Protein AF-G2T4F8-F1 (afdb_monomer)

Foldseek 3Di:
DDPDDPPDDQPPDDDPDDDDDDDDDDDDDDPPPPDPPDDDDQPWDWDQDPVGIWIDSPVPDIDDPVVVVVVPPDFAWDALVNLVVVLVVQLVVLVVQAPVQDFDADPVRDTDGRDPVVSVVVSVVSVVVSVVNVVPWTWTDQDPVSDIDIDRPQDPVNDQDKKKWWFADPVRDIDIQIPHNDPVSSVVSLVVCCVVVVDPPVSSVPTDMD

Mean predicted aligned error: 17.1 Å

pLDDT: mean 70.29, std 22.17, range [24.66, 97.0]

Organism: Roseburia hominis (strain DSM 16839 / JCM 17582 / NCIMB 14029 / A2-183) (NCBI:txid585394)

Secondary structure (DSSP, 8-state):
----------------------------S-------SS-TT---EEEEETTEEEEESSSS--EEHHHHHHHS--PPBPPHHHHHHHHHHHHHHHHTTTTTT-EEE-TTS-EEE--HHHHHHHHHHHHHHHHHHHTT-EEBPP-TT----EE-PPPTTT----EEEEEE-TTS-EEEEEEESSHHHHHHHHHHHHHTTSS-HHHHHT-EE-

Nearest PDB structures (foldseek):
  6nrb-assembly1_1  TM=5.035E-01  e=1.415E+00  Homo sapiens
  8gxs-assembly1_DA  TM=1.818E-01  e=8.299E+00  Homo sapiens

Structure (mmCIF, N/CA/C/O backbone):
data_AF-G2T4F8-F1
#
_entry.id   AF-G2T4F8-F1
#
loop_
_atom_site.group_PDB
_atom_site.id
_atom_site.type_symbol
_atom_site.label_atom_id
_atom_site.label_alt_id
_atom_site.label_comp_id
_atom_site.label_asym_id
_atom_site.label_entity_id
_atom_site.label_seq_id
_atom_site.pdbx_PDB_ins_code
_atom_site.Cartn_x
_atom_site.Cartn_y
_atom_site.Cartn_z
_atom_site.occupancy
_atom_site.B_iso_or_equiv
_atom_site.auth_seq_id
_atom_site.auth_comp_id
_atom_site.auth_asym_id
_atom_site.auth_atom_id
_atom_site.pdbx_PDB_model_num
ATOM 1 N N . MET A 1 1 ? 42.116 -3.486 -20.471 1.00 36.84 1 MET A N 1
ATOM 2 C CA . MET A 1 1 ? 41.233 -2.357 -20.098 1.00 36.84 1 MET A CA 1
ATOM 3 C C . MET A 1 1 ? 39.808 -2.861 -19.969 1.00 36.84 1 MET A C 1
ATOM 5 O O . MET A 1 1 ? 39.435 -3.727 -20.747 1.00 36.84 1 MET A O 1
ATOM 9 N N . ARG A 1 2 ? 39.050 -2.239 -19.054 1.00 27.94 2 ARG A N 1
ATOM 10 C CA . ARG A 1 2 ? 37.637 -2.459 -18.685 1.00 27.94 2 ARG A CA 1
ATOM 11 C C . ARG A 1 2 ? 37.402 -3.446 -17.542 1.00 27.94 2 ARG A C 1
ATOM 13 O O . ARG A 1 2 ? 36.842 -4.519 -17.712 1.00 27.94 2 ARG A O 1
ATOM 20 N N . THR A 1 3 ? 37.767 -2.995 -16.346 1.00 27.14 3 THR A N 1
ATOM 21 C CA . THR A 1 3 ? 37.039 -3.321 -15.118 1.00 27.14 3 THR A CA 1
ATOM 22 C C . THR A 1 3 ? 35.610 -2.801 -15.297 1.00 27.14 3 THR A C 1
ATOM 24 O O . THR A 1 3 ? 35.395 -1.588 -15.314 1.00 27.14 3 THR A O 1
ATOM 27 N N . LYS A 1 4 ? 34.647 -3.696 -15.536 1.00 27.59 4 LYS A N 1
ATOM 28 C CA . LYS A 1 4 ? 33.226 -3.338 -15.515 1.00 27.59 4 LYS A CA 1
ATOM 29 C C . LYS A 1 4 ? 32.843 -3.164 -14.046 1.00 27.59 4 LYS A C 1
ATOM 31 O O . LYS A 1 4 ? 32.965 -4.103 -13.265 1.00 27.59 4 LYS A O 1
ATOM 36 N N . LYS A 1 5 ? 32.494 -1.940 -13.654 1.00 26.14 5 LYS A N 1
ATOM 37 C CA . LYS A 1 5 ? 31.937 -1.657 -12.332 1.00 26.14 5 LYS A CA 1
ATOM 38 C C . LYS A 1 5 ? 30.513 -2.216 -12.320 1.00 26.14 5 LYS A C 1
ATOM 40 O O . LYS A 1 5 ? 29.700 -1.764 -13.116 1.00 26.14 5 LYS A O 1
ATOM 45 N N . LEU A 1 6 ? 30.247 -3.191 -11.456 1.00 28.86 6 LEU A N 1
ATOM 46 C CA . LEU A 1 6 ? 28.891 -3.542 -11.038 1.00 28.86 6 LEU A CA 1
ATOM 47 C C . LEU A 1 6 ? 28.387 -2.372 -10.187 1.00 28.86 6 LEU A C 1
ATOM 49 O O . LEU A 1 6 ? 28.790 -2.224 -9.035 1.00 28.86 6 LEU A O 1
ATOM 53 N N . LEU A 1 7 ? 27.603 -1.481 -10.790 1.00 30.53 7 LEU A N 1
ATOM 54 C CA . LEU A 1 7 ? 26.705 -0.612 -10.037 1.00 30.53 7 LEU A CA 1
ATOM 55 C C . LEU A 1 7 ? 25.528 -1.499 -9.638 1.00 30.53 7 LEU A C 1
ATOM 57 O O . LEU A 1 7 ? 24.941 -2.145 -10.503 1.00 30.53 7 LEU A O 1
ATOM 61 N N . GLY A 1 8 ? 25.282 -1.615 -8.333 1.00 29.59 8 GLY A N 1
ATOM 62 C CA . GLY A 1 8 ? 24.176 -2.392 -7.786 1.00 29.59 8 GLY A CA 1
ATOM 63 C C . GLY A 1 8 ? 22.864 -1.864 -8.344 1.00 29.59 8 GLY A C 1
ATOM 64 O O . GLY A 1 8 ? 22.414 -0.793 -7.954 1.00 29.59 8 GLY A O 1
ATOM 65 N N . ILE A 1 9 ? 22.303 -2.607 -9.292 1.00 33.81 9 ILE A N 1
ATOM 66 C CA . ILE A 1 9 ? 20.933 -2.439 -9.750 1.00 33.81 9 ILE A CA 1
ATOM 67 C C . ILE A 1 9 ? 20.090 -3.031 -8.626 1.00 33.81 9 ILE A C 1
ATOM 69 O O . ILE A 1 9 ? 20.159 -4.236 -8.373 1.00 33.81 9 ILE A O 1
ATOM 73 N N . GLY A 1 10 ? 19.390 -2.163 -7.894 1.00 29.38 10 GLY A N 1
ATOM 74 C CA . GLY A 1 10 ? 18.362 -2.577 -6.948 1.00 29.38 10 GLY A CA 1
ATOM 75 C C . GLY A 1 10 ? 17.407 -3.523 -7.665 1.00 29.38 10 GLY A C 1
ATOM 76 O O . GLY A 1 10 ? 16.887 -3.208 -8.734 1.00 29.38 10 GLY A O 1
ATOM 77 N N . LEU A 1 11 ? 17.285 -4.729 -7.122 1.00 33.72 11 LEU A N 1
ATOM 78 C CA . LEU A 1 11 ? 16.482 -5.821 -7.648 1.00 33.72 11 LEU A CA 1
ATOM 79 C C . LEU A 1 11 ? 14.994 -5.463 -7.544 1.00 33.72 11 LEU A C 1
ATOM 81 O O . LEU A 1 11 ? 14.318 -5.865 -6.607 1.00 33.72 11 LEU A O 1
ATOM 85 N N . GLY A 1 12 ? 14.466 -4.755 -8.540 1.00 32.03 12 GLY A N 1
ATOM 86 C CA . GLY A 1 12 ? 13.030 -4.652 -8.799 1.00 32.03 12 GLY A CA 1
ATOM 87 C C . GLY A 1 12 ? 12.502 -5.963 -9.379 1.00 32.03 12 GLY A C 1
ATOM 88 O O . GLY A 1 12 ? 12.098 -6.037 -10.534 1.00 32.03 12 GLY A O 1
ATOM 89 N N . SER A 1 13 ? 12.591 -7.041 -8.609 1.00 34.88 13 SER A N 1
ATOM 90 C CA . SER A 1 13 ? 12.024 -8.345 -8.943 1.00 34.88 13 SER A CA 1
ATOM 91 C C . SER A 1 13 ? 11.264 -8.864 -7.737 1.00 34.88 13 SER A C 1
ATOM 93 O O . SER A 1 13 ? 11.674 -9.821 -7.092 1.00 34.88 13 SER A O 1
ATOM 95 N N . LEU A 1 14 ? 10.128 -8.238 -7.449 1.00 33.31 14 LEU A N 1
ATOM 96 C CA . LEU A 1 14 ? 9.072 -8.873 -6.677 1.00 33.31 14 LEU A CA 1
ATOM 97 C C . LEU A 1 14 ? 7.775 -8.774 -7.472 1.00 33.31 14 LEU A C 1
ATOM 99 O O . LEU A 1 14 ? 6.954 -7.876 -7.321 1.00 33.31 14 LEU A O 1
ATOM 103 N N . LEU A 1 15 ? 7.637 -9.760 -8.361 1.00 29.70 15 LEU A N 1
ATOM 104 C CA . LEU A 1 15 ? 6.355 -10.345 -8.725 1.00 29.70 15 LEU A CA 1
ATOM 105 C C . LEU A 1 15 ? 5.573 -10.616 -7.433 1.00 29.70 15 LEU A C 1
ATOM 107 O O . LEU A 1 15 ? 5.828 -11.607 -6.749 1.00 29.70 15 LEU A O 1
ATOM 111 N N . LEU A 1 16 ? 4.593 -9.774 -7.117 1.00 32.72 16 LEU A N 1
ATOM 112 C CA . LEU A 1 16 ? 3.502 -10.170 -6.232 1.00 32.72 16 LEU A CA 1
ATOM 113 C C . LEU A 1 16 ? 2.577 -11.113 -7.016 1.00 32.72 16 LEU A C 1
ATOM 115 O O . LEU A 1 16 ? 1.519 -10.729 -7.499 1.00 32.72 16 LEU A O 1
ATOM 119 N N . LEU A 1 17 ? 3.005 -12.369 -7.167 1.00 26.36 17 LEU A N 1
ATOM 120 C CA . LEU A 1 17 ? 2.112 -13.488 -7.455 1.00 26.36 17 LEU A CA 1
ATOM 121 C C . LEU A 1 17 ? 1.883 -14.238 -6.145 1.00 26.36 17 LEU A C 1
ATOM 123 O O . LEU A 1 17 ? 2.688 -15.064 -5.720 1.00 26.36 17 LEU A O 1
ATOM 127 N N . SER A 1 18 ? 0.758 -13.953 -5.502 1.00 37.16 18 SER A N 1
ATOM 128 C CA . SER A 1 18 ? 0.172 -14.857 -4.524 1.00 37.16 18 SER A CA 1
ATOM 129 C C . SER A 1 18 ? -0.263 -16.140 -5.240 1.00 37.16 18 SER A C 1
ATOM 131 O O . SER A 1 18 ? -1.132 -16.076 -6.098 1.00 37.16 18 SER A O 1
ATOM 133 N N . LEU A 1 19 ? 0.314 -17.306 -4.915 1.00 25.50 19 LEU A N 1
ATOM 134 C CA . LEU A 1 19 ? -0.342 -18.618 -5.083 1.00 25.50 19 LEU A CA 1
ATOM 135 C C . LEU A 1 19 ? 0.472 -19.763 -4.442 1.00 25.50 19 LEU A C 1
ATOM 137 O O . LEU A 1 19 ? 1.534 -20.140 -4.919 1.00 25.50 19 LEU A O 1
ATOM 141 N N . VAL A 1 20 ? -0.085 -20.296 -3.349 1.00 28.48 20 VAL A N 1
ATOM 142 C CA . VAL A 1 20 ? -0.225 -21.719 -2.964 1.00 28.48 20 VAL A CA 1
ATOM 143 C C . VAL A 1 20 ? 0.912 -22.682 -3.364 1.00 28.48 20 VAL A C 1
ATOM 145 O O . VAL A 1 20 ? 1.129 -22.982 -4.533 1.00 28.48 20 VAL A O 1
ATOM 148 N N . GLY A 1 21 ? 1.592 -23.238 -2.355 1.00 33.59 21 GLY A N 1
ATOM 149 C CA . GLY A 1 21 ? 2.790 -24.060 -2.527 1.00 33.59 21 GLY A CA 1
ATOM 150 C C . GLY A 1 21 ? 2.598 -25.434 -3.171 1.00 33.59 21 GLY A C 1
ATOM 151 O O . GLY A 1 21 ? 1.520 -26.001 -3.116 1.00 33.59 21 GLY A O 1
ATOM 152 N N . PHE A 1 22 ? 3.698 -25.989 -3.689 1.00 24.66 22 PHE A N 1
ATOM 153 C CA . PHE A 1 22 ? 4.003 -27.422 -3.808 1.00 24.66 22 PHE A CA 1
ATOM 154 C C . PHE A 1 22 ? 5.534 -27.566 -3.896 1.00 24.66 22 PHE A C 1
ATOM 156 O O . PHE A 1 22 ? 6.176 -26.918 -4.719 1.00 24.66 22 PHE A O 1
ATOM 163 N N . GLY A 1 23 ? 6.135 -28.359 -3.004 1.00 32.25 23 GLY A N 1
ATOM 164 C CA . GLY A 1 23 ? 7.593 -28.491 -2.885 1.00 32.25 23 GLY A CA 1
ATOM 165 C C . GLY A 1 23 ? 8.237 -29.473 -3.868 1.00 32.25 23 GLY A C 1
ATOM 166 O O . GLY A 1 23 ? 7.546 -30.263 -4.497 1.00 32.25 23 GLY A O 1
ATOM 167 N N . THR A 1 24 ? 9.576 -29.474 -3.929 1.00 27.56 24 THR A N 1
ATOM 168 C CA . THR A 1 24 ? 10.421 -30.690 -3.930 1.00 27.56 24 THR A CA 1
ATOM 169 C C . THR A 1 24 ? 11.886 -30.378 -3.555 1.00 27.56 24 THR A C 1
ATOM 171 O O . THR A 1 24 ? 12.420 -29.316 -3.850 1.00 27.56 24 THR A O 1
ATOM 174 N N . ALA A 1 25 ? 12.472 -31.351 -2.847 1.00 27.42 25 ALA A N 1
ATOM 175 C CA . ALA A 1 25 ? 13.833 -31.554 -2.320 1.00 27.42 25 ALA A CA 1
ATOM 176 C C . ALA A 1 25 ? 14.987 -31.431 -3.354 1.00 27.42 25 ALA A C 1
ATOM 178 O O . ALA A 1 25 ? 14.737 -31.572 -4.542 1.00 27.42 25 ALA A O 1
ATOM 179 N N . ALA A 1 26 ? 16.288 -31.300 -3.045 1.00 29.36 26 ALA A N 1
ATOM 180 C CA . ALA A 1 26 ? 17.090 -31.204 -1.818 1.00 29.36 26 ALA A CA 1
ATOM 181 C C . ALA A 1 26 ? 18.520 -30.729 -2.179 1.00 29.36 26 ALA A C 1
ATOM 183 O O . ALA A 1 26 ? 19.069 -31.175 -3.183 1.00 29.36 26 ALA A O 1
ATOM 184 N N . ALA A 1 27 ? 19.149 -29.939 -1.301 1.00 29.66 27 ALA A N 1
ATOM 185 C CA . ALA A 1 27 ? 20.559 -30.065 -0.896 1.00 29.66 27 ALA A CA 1
ATOM 186 C C . ALA A 1 27 ? 20.792 -29.165 0.334 1.00 29.66 27 ALA A C 1
ATOM 188 O O . ALA A 1 27 ? 20.795 -27.942 0.240 1.00 29.66 27 ALA A O 1
ATOM 189 N N . ALA A 1 28 ? 20.914 -29.785 1.506 1.00 31.98 28 ALA A N 1
ATOM 190 C CA . ALA A 1 28 ? 21.074 -29.120 2.794 1.00 31.98 28 ALA A CA 1
ATOM 191 C C . ALA A 1 28 ? 22.527 -28.669 3.034 1.00 31.98 28 ALA A C 1
ATOM 193 O O . ALA A 1 28 ? 23.448 -29.435 2.770 1.00 31.98 28 ALA A O 1
ATOM 194 N N . GLN A 1 29 ? 22.724 -27.472 3.599 1.00 29.09 29 GLN A N 1
ATOM 195 C CA . GLN A 1 29 ? 23.237 -27.271 4.971 1.00 29.09 29 GLN A CA 1
ATOM 196 C C . GLN A 1 29 ? 23.690 -25.817 5.194 1.00 29.09 29 GLN A C 1
ATOM 198 O O . GLN A 1 29 ? 24.856 -25.480 5.036 1.00 29.09 29 GLN A O 1
ATOM 203 N N . HIS A 1 30 ? 22.731 -24.976 5.577 1.00 26.72 30 HIS A N 1
ATOM 204 C CA . HIS A 1 30 ? 22.752 -24.026 6.700 1.00 26.72 30 HIS A CA 1
ATOM 205 C C . HIS A 1 30 ? 21.537 -23.119 6.493 1.00 26.72 30 HIS A C 1
ATOM 207 O O . HIS A 1 30 ? 21.6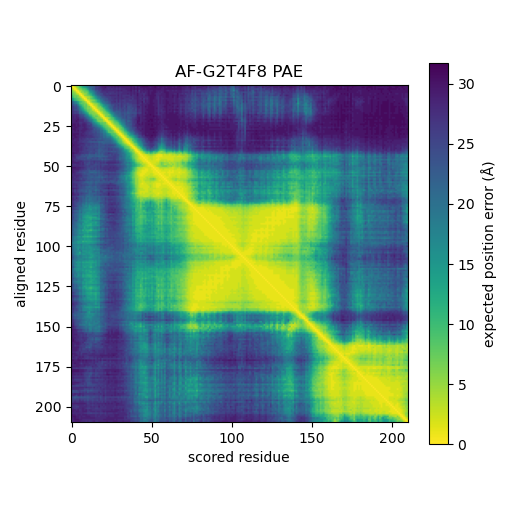31 -22.000 6.002 1.00 26.72 30 HIS A O 1
ATOM 213 N N . GLN A 1 31 ? 20.363 -23.661 6.820 1.00 27.94 31 GLN A N 1
ATOM 214 C CA . GLN A 1 31 ? 19.228 -22.823 7.166 1.00 27.94 31 GLN A CA 1
ATOM 215 C C . GLN A 1 31 ? 19.574 -22.208 8.522 1.00 27.94 31 GLN A C 1
ATOM 217 O O . GLN A 1 31 ? 19.361 -22.823 9.563 1.00 27.94 31 GLN A O 1
ATOM 222 N N . THR A 1 32 ? 20.131 -20.999 8.507 1.00 28.05 32 THR A N 1
ATOM 223 C CA . THR A 1 32 ? 19.571 -20.016 9.429 1.00 28.05 32 THR A CA 1
ATOM 224 C C . THR A 1 32 ? 18.134 -19.893 8.959 1.00 28.05 32 THR A C 1
ATOM 226 O O . THR A 1 32 ? 17.884 -19.412 7.855 1.00 28.05 32 THR A O 1
ATOM 229 N N . GLU A 1 33 ? 17.228 -20.516 9.702 1.00 29.38 33 GLU A N 1
ATOM 230 C CA . GLU A 1 33 ? 15.801 -20.270 9.595 1.00 29.38 33 GLU A CA 1
ATOM 231 C C . GLU A 1 33 ? 15.665 -18.752 9.672 1.00 29.38 33 GLU A C 1
ATOM 233 O O . GLU A 1 33 ? 15.920 -18.155 10.716 1.00 29.38 33 GLU A O 1
ATOM 238 N N . ALA A 1 34 ? 15.466 -18.111 8.519 1.00 34.25 34 ALA A N 1
ATOM 239 C CA . ALA A 1 34 ? 15.071 -16.724 8.506 1.00 34.25 34 ALA A CA 1
ATOM 240 C C . ALA A 1 34 ? 13.726 -16.744 9.216 1.00 34.25 34 ALA A C 1
ATOM 242 O O . ALA A 1 34 ? 12.741 -17.237 8.658 1.00 34.25 34 ALA A O 1
ATOM 243 N N . GLU A 1 35 ? 13.724 -16.318 10.481 1.00 28.86 35 GLU A N 1
ATOM 244 C CA . GLU A 1 35 ? 12.493 -15.922 11.138 1.00 28.86 35 GLU A CA 1
ATOM 245 C C . GLU A 1 35 ? 11.752 -15.040 10.126 1.00 28.86 35 GLU A C 1
ATOM 247 O O . GLU A 1 35 ? 12.394 -14.188 9.494 1.00 28.86 35 GLU A O 1
ATOM 252 N N . PRO A 1 36 ? 10.449 -15.267 9.881 1.00 31.42 36 PRO A N 1
ATOM 253 C CA . PRO A 1 36 ? 9.694 -14.314 9.087 1.00 31.42 36 PRO A CA 1
ATOM 254 C C . PRO A 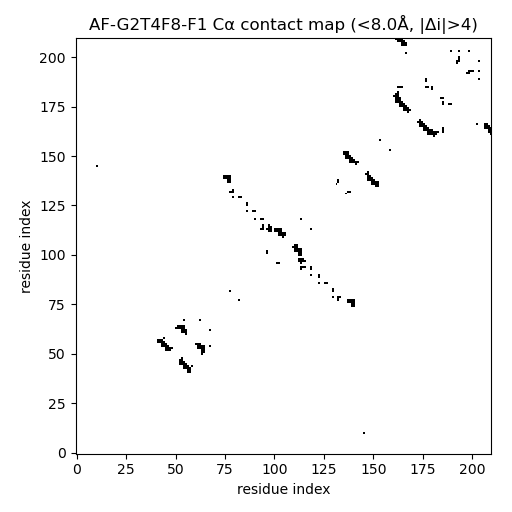1 36 ? 9.989 -12.926 9.681 1.00 31.42 36 PRO A C 1
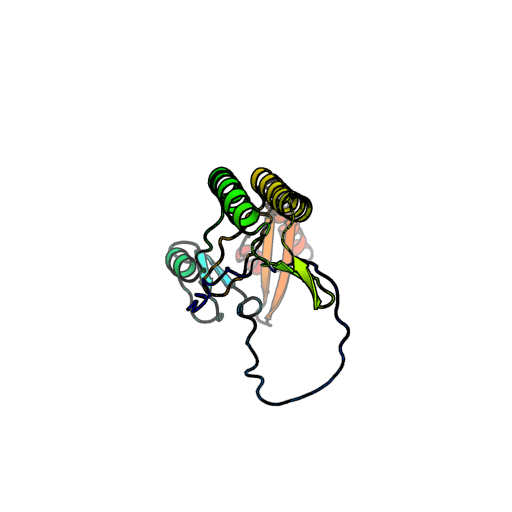ATOM 256 O O . PRO A 1 36 ? 9.905 -12.784 10.904 1.00 31.42 36 PRO A O 1
ATOM 259 N N . PRO A 1 37 ? 10.381 -11.918 8.873 1.00 37.94 37 PRO A N 1
ATOM 260 C CA . PRO A 1 37 ? 10.851 -10.617 9.378 1.00 37.94 37 PRO A CA 1
ATOM 261 C C . PRO A 1 37 ? 9.786 -9.879 10.203 1.00 37.94 37 PRO A C 1
ATOM 263 O O . PRO A 1 37 ? 10.042 -8.848 10.818 1.00 37.94 37 PRO A O 1
ATOM 266 N N . ILE A 1 38 ? 8.583 -10.441 10.254 1.00 35.19 38 ILE A N 1
ATOM 267 C CA . ILE A 1 38 ? 7.499 -10.049 11.118 1.00 35.19 38 ILE A CA 1
ATOM 268 C C . ILE A 1 38 ? 7.114 -11.296 11.917 1.00 35.19 38 ILE A C 1
ATOM 270 O O . ILE A 1 38 ? 6.632 -12.286 11.359 1.00 35.19 38 ILE A O 1
ATOM 274 N N . SER A 1 39 ? 7.324 -11.244 13.235 1.00 32.97 39 SER A N 1
ATOM 275 C CA . SER A 1 39 ? 6.613 -12.108 14.178 1.00 32.97 39 SER A CA 1
ATOM 276 C C . SER A 1 39 ? 5.139 -12.077 13.798 1.00 32.97 39 SER A C 1
ATOM 278 O O . SER A 1 39 ? 4.533 -11.007 13.852 1.00 32.97 39 SER A O 1
ATOM 280 N N . LEU A 1 40 ? 4.593 -13.236 13.415 1.00 35.69 40 LEU A N 1
ATOM 281 C CA . LEU A 1 40 ? 3.157 -13.476 13.291 1.00 35.69 40 LEU A CA 1
ATOM 282 C C . LEU A 1 40 ? 2.461 -12.736 14.442 1.00 35.69 40 LEU A C 1
ATOM 284 O O . LEU A 1 40 ? 2.829 -12.976 15.593 1.00 35.69 40 LEU A O 1
ATOM 288 N N . GLU A 1 41 ? 1.602 -11.774 14.099 1.00 43.22 41 GLU A N 1
ATOM 289 C CA . GLU A 1 41 ? 0.688 -11.026 14.971 1.00 43.22 41 GLU A CA 1
ATOM 290 C C . GLU A 1 41 ? 1.008 -11.168 16.468 1.00 43.22 41 GLU A C 1
ATOM 292 O O . GLU A 1 41 ? 0.462 -12.034 17.153 1.00 43.22 41 GLU A O 1
ATOM 297 N N . LYS A 1 42 ? 1.909 -10.332 17.008 1.00 52.72 42 LYS A N 1
ATOM 298 C CA . LYS A 1 42 ? 1.903 -10.148 18.464 1.00 52.72 42 LYS A CA 1
ATOM 299 C C . LYS A 1 42 ? 0.529 -9.596 18.806 1.00 52.72 42 LYS A C 1
ATOM 301 O O . LYS A 1 42 ? 0.221 -8.474 18.416 1.00 52.72 42 LYS A O 1
ATOM 306 N N . GLU A 1 43 ? -0.284 -10.407 19.470 1.00 57.28 43 GLU A N 1
ATOM 307 C CA . GLU A 1 43 ? -1.616 -10.027 19.917 1.00 57.28 43 GLU A CA 1
ATOM 308 C C . GLU A 1 43 ? -1.490 -8.766 20.778 1.00 57.28 43 GLU A C 1
ATOM 310 O O . GLU A 1 43 ? -0.918 -8.784 21.870 1.00 57.28 43 GLU A O 1
ATOM 315 N N . VAL A 1 44 ? -1.935 -7.637 20.225 1.00 75.25 44 VAL A N 1
ATOM 316 C CA . VAL A 1 44 ? -1.886 -6.351 20.915 1.00 75.25 44 VAL A CA 1
ATOM 317 C C . VAL A 1 44 ? -3.142 -6.255 21.759 1.00 75.25 44 VAL A C 1
ATOM 319 O O . VAL A 1 44 ? -4.241 -6.091 21.234 1.00 75.25 44 VAL A O 1
ATOM 322 N N . LEU A 1 45 ? -2.986 -6.334 23.075 1.00 73.25 45 LEU A N 1
ATOM 323 C CA . LEU A 1 45 ? -4.099 -6.122 23.993 1.00 73.25 45 LEU A CA 1
ATOM 324 C C . LEU A 1 45 ? -4.280 -4.627 24.237 1.00 73.25 45 LEU A C 1
ATOM 326 O O . LEU A 1 45 ? -3.300 -3.922 24.482 1.00 73.25 45 LEU A O 1
ATOM 330 N N . CYS A 1 46 ? -5.524 -4.151 24.224 1.00 75.25 46 CYS A N 1
ATOM 331 C CA . CYS A 1 46 ? -5.866 -2.771 24.553 1.00 75.25 46 CYS A CA 1
ATOM 332 C C . CYS A 1 46 ? -6.801 -2.701 25.769 1.00 75.25 46 CYS A C 1
ATOM 334 O O . CYS A 1 46 ? -7.622 -3.588 26.002 1.00 75.25 46 CYS A O 1
ATOM 336 N N . ARG A 1 47 ? -6.664 -1.641 26.572 1.00 72.38 47 ARG A N 1
ATOM 337 C CA . ARG A 1 47 ? -7.594 -1.327 27.667 1.00 72.38 47 ARG A CA 1
ATOM 338 C C . ARG A 1 47 ? -7.664 0.169 27.940 1.00 72.38 47 ARG A C 1
ATOM 340 O O . ARG A 1 47 ? -6.717 0.903 27.660 1.00 72.38 47 ARG A O 1
ATOM 347 N N . THR A 1 48 ? -8.733 0.604 28.594 1.00 75.31 48 THR A N 1
ATOM 348 C CA . THR A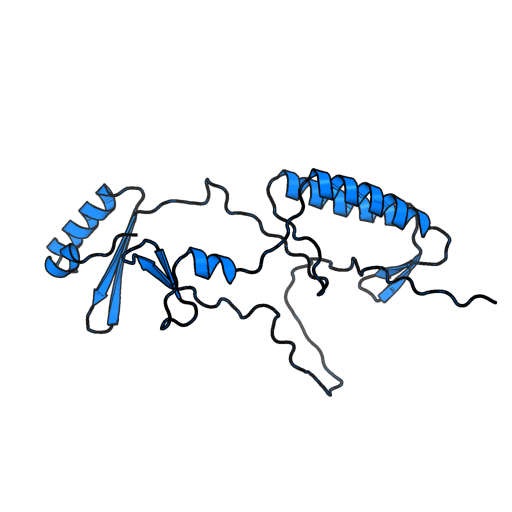 1 48 ? -8.843 1.961 29.144 1.00 75.31 48 THR A CA 1
ATOM 349 C C . THR A 1 48 ? -8.067 2.062 30.461 1.00 75.31 48 THR A C 1
ATOM 351 O O . THR A 1 48 ? -8.310 1.292 31.388 1.00 75.31 48 THR A O 1
ATOM 354 N N . GLY A 1 49 ? -7.120 2.999 30.552 1.00 73.81 49 GLY A N 1
ATOM 355 C CA . GLY A 1 49 ? -6.401 3.357 31.780 1.00 73.81 49 GLY A CA 1
ATOM 356 C C . GLY A 1 49 ? -6.698 4.790 32.239 1.00 73.81 49 GLY A C 1
ATOM 357 O O . GLY A 1 49 ? -7.411 5.533 31.568 1.00 73.81 49 GLY A O 1
ATOM 358 N N . GLU A 1 50 ? -6.111 5.211 33.367 1.00 75.94 50 GLU A N 1
ATOM 359 C CA . GLU A 1 50 ? -6.361 6.532 33.990 1.00 75.94 50 GLU A CA 1
ATOM 360 C C . GLU A 1 50 ? -6.108 7.733 33.060 1.00 75.94 50 GLU A C 1
ATOM 362 O O . GLU A 1 50 ? -6.729 8.779 33.224 1.00 75.94 50 GLU A O 1
ATOM 367 N N . ASN A 1 51 ? -5.220 7.579 32.072 1.00 77.44 51 ASN A N 1
ATOM 368 C CA . ASN A 1 51 ? -4.816 8.637 31.140 1.00 77.44 51 ASN A CA 1
ATOM 369 C C . ASN A 1 51 ? -5.160 8.307 29.672 1.00 77.44 51 ASN A C 1
ATOM 371 O O . ASN A 1 51 ? -4.502 8.812 28.764 1.00 77.44 51 ASN A O 1
ATOM 375 N N . GLY A 1 52 ? -6.154 7.443 29.434 1.00 74.81 52 GLY A N 1
ATOM 376 C CA . GLY A 1 52 ? -6.561 7.000 28.096 1.00 74.81 52 GLY A CA 1
ATOM 377 C C . GLY A 1 52 ? -6.140 5.563 27.776 1.00 74.81 52 GLY A C 1
ATOM 378 O O . GLY A 1 52 ? -5.899 4.762 28.681 1.00 74.81 52 GLY A O 1
ATOM 379 N N . LEU A 1 53 ? -6.086 5.222 26.486 1.00 79.12 53 LEU A N 1
ATOM 380 C CA . LEU A 1 53 ? -5.801 3.861 26.023 1.00 79.12 53 LEU A CA 1
ATOM 381 C C . LEU A 1 53 ? -4.387 3.399 26.416 1.00 79.12 53 LEU A C 1
ATOM 383 O O . LEU A 1 53 ? -3.397 4.122 26.255 1.00 79.12 53 LEU A O 1
ATOM 387 N N . GLN A 1 54 ? -4.307 2.166 26.911 1.00 83.56 54 GLN A N 1
ATOM 388 C CA . GLN A 1 54 ? -3.072 1.440 27.185 1.00 83.56 54 GLN A CA 1
ATOM 389 C C . GLN A 1 54 ? -2.997 0.188 26.316 1.00 83.56 54 GLN A C 1
ATOM 391 O O . GLN A 1 54 ? -4.013 -0.467 26.083 1.00 83.56 54 GLN A O 1
ATOM 396 N N . PHE A 1 55 ? -1.783 -0.160 25.902 1.00 81.25 55 PHE A N 1
ATOM 397 C CA . PHE A 1 55 ? -1.487 -1.283 25.021 1.00 81.25 55 PHE A CA 1
ATOM 398 C C . PHE A 1 55 ? -0.496 -2.240 25.688 1.00 81.25 55 PHE A C 1
ATOM 400 O O . PHE A 1 55 ? 0.346 -1.810 26.480 1.00 81.25 55 PHE A O 1
ATOM 407 N N . SER A 1 56 ? -0.584 -3.529 25.369 1.00 81.31 56 SER A N 1
ATOM 408 C CA . SER A 1 56 ? 0.365 -4.553 25.806 1.00 81.31 56 SER A CA 1
ATOM 409 C C . SER A 1 56 ? 0.691 -5.507 24.662 1.00 81.31 56 SER A C 1
ATOM 411 O O . SER A 1 56 ? -0.205 -5.944 23.947 1.00 81.31 56 SER A O 1
ATOM 413 N N . LEU A 1 57 ? 1.977 -5.828 24.507 1.00 81.06 57 LEU A N 1
ATOM 414 C CA . LEU A 1 57 ? 2.488 -6.780 23.510 1.00 81.06 57 LEU A CA 1
ATOM 415 C C . LEU A 1 57 ? 2.740 -8.182 24.090 1.00 81.06 57 LEU A C 1
ATOM 417 O O . LEU A 1 57 ? 3.113 -9.095 23.357 1.00 81.06 57 LEU A O 1
ATOM 421 N N . ASP A 1 58 ? 2.642 -8.322 25.413 1.00 81.00 58 ASP A N 1
ATOM 422 C CA . ASP A 1 58 ? 2.989 -9.529 26.173 1.00 81.00 58 ASP A CA 1
ATOM 423 C C . ASP A 1 58 ? 1.916 -9.915 27.212 1.00 81.00 58 ASP A C 1
ATOM 425 O O . ASP A 1 58 ? 2.097 -10.871 27.968 1.00 81.00 58 ASP A O 1
ATOM 429 N N . GLY A 1 59 ? 0.831 -9.138 27.295 1.00 77.00 59 GLY A N 1
ATOM 430 C CA . GLY A 1 59 ? -0.257 -9.255 28.266 1.00 77.00 59 GLY A CA 1
ATOM 431 C C . GLY A 1 59 ? 0.080 -8.865 29.709 1.00 77.00 59 GLY A C 1
ATOM 432 O O . GLY A 1 59 ? -0.814 -8.828 30.555 1.00 77.00 59 GLY A O 1
ATOM 433 N N . ASN A 1 60 ? 1.337 -8.538 30.010 1.00 79.75 60 ASN A N 1
ATOM 434 C CA . ASN A 1 60 ? 1.826 -8.282 31.367 1.00 79.75 60 ASN A CA 1
ATOM 435 C C . ASN A 1 60 ? 2.259 -6.824 31.564 1.00 79.75 60 ASN A C 1
ATOM 437 O O . ASN A 1 60 ? 1.971 -6.213 32.596 1.00 79.75 60 ASN A O 1
ATOM 441 N N . SER A 1 61 ? 2.934 -6.261 30.569 1.00 86.69 61 SER A N 1
ATOM 442 C CA . SER A 1 61 ? 3.478 -4.911 30.569 1.00 86.69 61 SER A CA 1
ATOM 443 C C . SER A 1 61 ? 2.546 -3.994 29.788 1.00 86.69 61 SER A C 1
ATOM 445 O O . SER A 1 61 ? 2.243 -4.258 28.626 1.00 86.69 61 SER A O 1
ATOM 447 N N . TRP A 1 62 ? 2.097 -2.908 30.416 1.00 87.19 62 TRP A N 1
ATOM 448 C CA . TRP A 1 62 ? 1.154 -1.964 29.817 1.00 87.19 62 TRP A CA 1
ATOM 449 C C . TRP A 1 62 ? 1.813 -0.609 29.597 1.00 87.19 62 TRP A C 1
ATOM 451 O O . TRP A 1 62 ? 2.389 -0.041 30.525 1.00 87.19 62 TRP A O 1
ATOM 461 N N . MET A 1 63 ? 1.691 -0.083 28.382 1.00 89.38 63 MET A N 1
ATOM 462 C CA . MET A 1 63 ? 2.246 1.209 27.985 1.00 89.38 63 MET A CA 1
ATOM 463 C C . MET A 1 63 ? 1.158 2.139 27.442 1.00 89.38 63 MET A C 1
ATOM 465 O O . MET A 1 63 ? 0.166 1.664 26.884 1.00 89.38 63 MET A O 1
ATOM 469 N N . PRO A 1 64 ? 1.291 3.464 27.615 1.00 88.81 64 PRO A N 1
ATOM 470 C CA . PRO A 1 64 ? 0.359 4.413 27.019 1.00 88.81 64 PRO A CA 1
ATOM 471 C C . PRO A 1 64 ? 0.479 4.408 25.489 1.00 88.81 64 PRO A C 1
ATOM 473 O O . PRO A 1 64 ? 1.534 4.082 24.943 1.00 88.81 64 PRO A O 1
ATOM 476 N N . GLN A 1 65 ? -0.580 4.850 24.802 1.00 80.38 65 GLN A N 1
ATOM 477 C CA . GLN A 1 65 ? -0.617 4.969 23.337 1.00 80.38 65 GLN A CA 1
ATOM 478 C C . GLN A 1 65 ? 0.639 5.624 22.740 1.00 80.38 65 GLN A C 1
ATOM 480 O O . GLN A 1 65 ? 1.211 5.113 21.786 1.00 80.38 65 GLN A O 1
ATOM 485 N N . SER A 1 66 ? 1.115 6.718 23.338 1.00 82.88 66 SER A N 1
ATOM 486 C CA . SER A 1 66 ? 2.276 7.465 22.841 1.00 82.88 66 SER A CA 1
ATOM 487 C C . SER A 1 66 ? 3.607 6.714 22.941 1.00 82.88 66 SER A C 1
ATOM 489 O O . SER A 1 66 ? 4.577 7.107 22.293 1.00 82.88 66 SER A O 1
ATOM 491 N N . GLU A 1 67 ? 3.700 5.676 23.774 1.00 86.44 67 GLU A N 1
ATOM 492 C CA . GLU A 1 67 ? 4.850 4.771 23.790 1.00 86.44 67 GLU A CA 1
ATOM 493 C C . GLU A 1 67 ? 4.659 3.618 22.815 1.00 86.44 67 GLU A C 1
ATOM 495 O O . GLU A 1 67 ? 5.578 3.337 22.055 1.00 86.44 67 GLU A O 1
ATOM 500 N N . TYR A 1 68 ? 3.453 3.052 22.738 1.00 78.69 68 TYR A N 1
ATOM 501 C CA . TYR A 1 68 ? 3.129 2.029 21.747 1.00 78.69 68 TYR A CA 1
ATOM 502 C C . TYR A 1 68 ? 3.363 2.509 20.304 1.00 78.69 68 TYR A C 1
ATOM 504 O O . TYR A 1 68 ? 4.001 1.817 19.519 1.00 78.69 68 TYR A O 1
ATOM 512 N N . GLU A 1 69 ? 2.955 3.735 19.965 1.00 76.12 69 GLU A N 1
ATOM 513 C CA . GLU A 1 69 ? 3.179 4.340 18.641 1.00 76.12 69 GLU A CA 1
ATOM 514 C C . GLU A 1 69 ? 4.665 4.464 18.256 1.00 76.12 69 GLU A C 1
ATOM 516 O O . GLU A 1 69 ? 4.983 4.578 17.073 1.00 76.12 69 GLU A O 1
ATOM 521 N N . LYS A 1 70 ? 5.591 4.447 19.227 1.00 78.94 70 LYS A N 1
ATOM 522 C CA . LYS A 1 70 ? 7.040 4.448 18.955 1.00 78.94 70 LYS A CA 1
ATOM 523 C C . LYS A 1 70 ? 7.567 3.059 18.602 1.00 78.94 70 LYS A C 1
ATOM 525 O O . LYS A 1 70 ? 8.596 2.976 17.940 1.00 78.94 70 LYS A O 1
ATOM 530 N N . GLU A 1 71 ? 6.879 2.013 19.053 1.00 72.25 71 GLU A N 1
ATOM 531 C CA . GLU A 1 71 ? 7.211 0.612 18.782 1.00 72.25 71 GLU A CA 1
ATOM 532 C C . GLU A 1 71 ? 6.681 0.152 17.415 1.00 72.25 71 GLU A C 1
ATOM 534 O O . GLU A 1 71 ? 7.162 -0.843 16.875 1.00 72.25 71 GLU A O 1
ATOM 539 N N . ILE A 1 72 ? 5.711 0.871 16.829 1.00 65.69 72 ILE A N 1
ATOM 540 C CA . ILE A 1 72 ? 5.210 0.583 15.481 1.00 65.69 72 ILE A CA 1
ATOM 541 C C . ILE A 1 72 ? 6.307 0.939 14.464 1.00 65.69 72 ILE A C 1
ATOM 543 O O . ILE A 1 72 ? 6.730 2.101 14.410 1.00 65.69 72 ILE A O 1
ATOM 547 N N . PRO A 1 73 ? 6.755 -0.018 13.626 1.00 66.81 73 PRO A N 1
ATOM 548 C CA . PRO A 1 73 ? 7.669 0.275 12.534 1.00 66.81 73 PRO A CA 1
ATOM 549 C C . PRO A 1 73 ? 7.119 1.416 11.683 1.00 66.81 73 PRO A C 1
ATOM 551 O O . PRO A 1 73 ? 5.997 1.356 11.178 1.00 66.81 73 PRO A O 1
ATOM 554 N N . LYS A 1 74 ? 7.911 2.478 11.530 1.00 68.75 74 LYS A N 1
ATOM 555 C CA . LYS A 1 74 ? 7.541 3.586 10.653 1.00 68.75 74 LYS A CA 1
ATOM 556 C C . LYS A 1 74 ? 7.726 3.134 9.218 1.00 68.75 74 LYS A C 1
ATOM 558 O O . LYS A 1 74 ? 8.853 3.008 8.748 1.00 68.75 74 LYS A O 1
ATOM 563 N N . ILE A 1 75 ? 6.610 2.866 8.559 1.00 73.12 75 ILE A N 1
ATOM 564 C CA . ILE A 1 75 ? 6.590 2.543 7.140 1.00 73.12 75 ILE A CA 1
ATOM 565 C C . ILE A 1 75 ? 6.492 3.859 6.374 1.00 73.12 75 ILE A C 1
ATOM 567 O O . ILE A 1 75 ? 5.542 4.623 6.559 1.00 73.12 75 ILE A O 1
ATOM 571 N N . ASP A 1 76 ? 7.485 4.122 5.530 1.00 82.31 76 ASP A N 1
ATOM 572 C CA . ASP A 1 76 ? 7.445 5.246 4.605 1.00 82.31 76 ASP A CA 1
ATOM 573 C C . ASP A 1 76 ? 6.626 4.852 3.378 1.00 82.31 76 ASP A C 1
ATOM 575 O O . ASP A 1 76 ? 6.957 3.906 2.662 1.00 82.31 76 ASP A O 1
ATOM 579 N N . TRP A 1 77 ? 5.548 5.590 3.131 1.00 83.94 77 TRP A N 1
ATOM 580 C CA . TRP A 1 77 ? 4.632 5.345 2.022 1.00 83.94 77 TRP A CA 1
ATOM 581 C C . TRP A 1 77 ? 4.944 6.261 0.840 1.00 83.94 77 TRP A C 1
ATOM 583 O O . TRP A 1 77 ? 5.331 7.420 1.016 1.00 83.94 77 TRP A O 1
ATOM 593 N N . TRP A 1 78 ? 4.758 5.757 -0.376 1.00 87.00 78 TRP A N 1
ATOM 594 C CA . TRP A 1 78 ? 4.774 6.584 -1.576 1.00 87.00 78 TRP A CA 1
ATOM 595 C C . TRP A 1 78 ? 3.567 7.519 -1.610 1.00 87.00 78 TRP A C 1
ATOM 597 O O . TRP A 1 78 ? 2.426 7.092 -1.437 1.00 87.00 78 TRP A O 1
ATOM 607 N N . THR A 1 79 ? 3.805 8.792 -1.916 1.00 90.31 79 THR A N 1
ATOM 608 C CA . THR A 1 79 ? 2.739 9.661 -2.428 1.00 90.31 79 THR A CA 1
ATOM 609 C C . THR A 1 79 ? 2.606 9.493 -3.942 1.00 90.31 79 THR A C 1
ATOM 611 O O . THR A 1 79 ? 3.577 9.163 -4.625 1.00 90.31 79 THR A O 1
ATOM 614 N N . ALA A 1 80 ? 1.418 9.765 -4.493 1.00 90.12 80 ALA A N 1
ATOM 615 C CA . ALA A 1 80 ? 1.184 9.645 -5.934 1.00 90.12 80 ALA A CA 1
ATOM 616 C C . ALA A 1 80 ? 2.152 10.506 -6.768 1.00 90.12 80 ALA A C 1
ATOM 618 O O . ALA A 1 80 ? 2.658 10.030 -7.779 1.00 90.12 80 ALA A O 1
ATOM 619 N N . SER A 1 81 ? 2.453 11.740 -6.338 1.00 93.88 81 SER A N 1
ATOM 620 C CA . SER A 1 81 ? 3.381 12.605 -7.081 1.00 93.88 81 SER A CA 1
ATOM 621 C C . SER A 1 81 ? 4.823 12.111 -7.004 1.00 93.88 81 SER A C 1
ATOM 623 O O . SER A 1 81 ? 5.516 12.105 -8.012 1.00 93.88 81 SER A O 1
ATOM 625 N N . GLU A 1 82 ? 5.279 11.668 -5.826 1.00 93.06 82 GLU A N 1
ATOM 626 C CA . GLU A 1 82 ? 6.630 11.110 -5.684 1.00 93.06 82 GLU A CA 1
ATOM 627 C C . GLU A 1 82 ? 6.805 9.850 -6.533 1.00 93.06 82 GLU A C 1
ATOM 629 O O . GLU A 1 82 ? 7.855 9.658 -7.141 1.00 93.06 82 GLU A O 1
ATOM 634 N N . TYR A 1 83 ? 5.783 8.993 -6.574 1.00 90.62 83 TYR A N 1
ATOM 635 C CA . TYR A 1 83 ? 5.828 7.770 -7.362 1.00 90.62 83 TYR A CA 1
ATOM 636 C C . TYR A 1 83 ? 5.804 8.067 -8.867 1.00 90.62 83 TYR A C 1
ATOM 638 O O . TYR A 1 83 ? 6.553 7.456 -9.621 1.00 90.62 83 TYR A O 1
ATOM 646 N N . GLU A 1 84 ? 5.023 9.053 -9.314 1.00 93.19 84 GLU A N 1
ATOM 647 C CA . GLU A 1 84 ? 5.020 9.524 -10.706 1.00 93.19 84 GLU A CA 1
ATOM 648 C C . GLU A 1 84 ? 6.392 10.081 -11.138 1.00 93.19 84 GLU A C 1
ATOM 650 O O . GLU A 1 84 ? 6.914 9.702 -12.192 1.00 93.19 84 GLU A O 1
ATOM 655 N N . ASP A 1 85 ? 7.028 10.902 -10.296 1.00 93.69 85 ASP A N 1
ATOM 656 C CA . ASP A 1 85 ? 8.389 11.407 -10.531 1.00 93.69 85 ASP A CA 1
ATOM 657 C C . ASP A 1 85 ? 9.422 10.263 -10.578 1.00 93.69 85 ASP A C 1
ATOM 659 O O . ASP A 1 85 ? 10.347 10.253 -11.406 1.00 93.69 85 ASP A O 1
ATOM 663 N N . TRP A 1 86 ? 9.256 9.262 -9.709 1.00 91.44 86 TRP A N 1
ATOM 664 C CA . TRP A 1 86 ? 10.091 8.066 -9.700 1.00 91.44 86 TRP A CA 1
ATOM 665 C C . TRP A 1 86 ? 9.917 7.240 -10.983 1.00 91.44 86 TRP A C 1
ATOM 667 O O . TRP A 1 86 ? 10.924 6.856 -11.578 1.00 91.44 86 TRP A O 1
ATOM 677 N N . ILE A 1 87 ? 8.690 7.050 -11.487 1.00 90.19 87 ILE A N 1
ATOM 678 C CA . ILE A 1 87 ? 8.421 6.358 -12.763 1.00 90.19 87 ILE A CA 1
ATOM 679 C C . ILE A 1 87 ? 9.159 7.034 -13.924 1.00 90.19 87 ILE A C 1
ATOM 681 O O . ILE A 1 87 ? 9.790 6.354 -14.738 1.00 90.19 87 ILE A O 1
ATOM 685 N N . ALA A 1 88 ? 9.126 8.368 -14.003 1.00 90.94 88 ALA A N 1
ATOM 686 C CA . ALA A 1 88 ? 9.827 9.111 -15.053 1.00 90.94 88 ALA A CA 1
ATOM 687 C C . ALA A 1 88 ? 11.353 8.903 -14.993 1.00 90.94 88 ALA A C 1
ATOM 689 O O . ALA A 1 88 ? 12.017 8.758 -16.029 1.00 90.94 88 ALA A O 1
ATOM 690 N N . THR A 1 89 ? 11.899 8.836 -13.777 1.00 90.56 89 THR A N 1
ATOM 691 C CA . THR A 1 89 ? 13.313 8.520 -13.540 1.00 90.56 89 THR A CA 1
ATOM 692 C C . THR A 1 89 ? 13.629 7.084 -13.966 1.00 90.56 89 THR A C 1
ATOM 694 O O . THR A 1 89 ? 14.534 6.879 -14.774 1.00 90.56 89 THR A O 1
ATOM 697 N N . GLN A 1 90 ? 12.833 6.105 -13.522 1.00 87.88 90 GLN A N 1
ATOM 698 C CA . GLN A 1 90 ? 13.010 4.692 -13.868 1.00 87.88 90 GLN A CA 1
ATOM 699 C C . GLN A 1 90 ? 12.934 4.441 -15.367 1.00 87.88 90 GLN A C 1
ATOM 701 O O . GLN A 1 90 ? 13.746 3.697 -15.908 1.00 87.88 90 GLN A O 1
ATOM 706 N N . LYS A 1 91 ? 12.015 5.105 -16.071 1.00 91.12 91 LYS A N 1
ATOM 707 C CA . LYS A 1 91 ? 11.938 5.014 -17.530 1.00 91.12 91 LYS A CA 1
ATOM 708 C C . LYS A 1 91 ? 13.252 5.420 -18.184 1.00 91.12 91 LYS A C 1
ATOM 710 O O . LYS A 1 91 ? 13.764 4.689 -19.024 1.00 91.12 91 LYS A O 1
ATOM 715 N N . THR A 1 92 ? 13.815 6.551 -17.767 1.00 91.81 92 THR A N 1
ATOM 716 C CA . THR A 1 92 ? 15.082 7.053 -18.315 1.00 91.81 92 THR A CA 1
ATOM 717 C C . THR A 1 92 ? 16.241 6.094 -18.020 1.00 91.81 92 THR A C 1
ATOM 719 O O . THR A 1 92 ? 17.073 5.842 -18.892 1.00 91.81 92 THR A O 1
ATOM 722 N N . GLU A 1 93 ? 16.297 5.540 -16.807 1.00 90.31 93 GLU A N 1
ATOM 723 C CA . GLU A 1 93 ? 17.328 4.577 -16.402 1.00 90.31 93 GLU A CA 1
ATOM 724 C C . GLU A 1 93 ? 17.226 3.259 -17.180 1.00 90.31 93 GLU A C 1
ATOM 726 O O . GLU A 1 93 ? 18.236 2.765 -17.679 1.00 90.31 93 GLU A O 1
ATOM 731 N N . LEU A 1 94 ? 16.016 2.723 -17.352 1.00 86.38 94 LEU A N 1
ATOM 732 C CA . LEU A 1 94 ? 15.761 1.496 -18.106 1.00 86.38 94 LEU A CA 1
ATOM 733 C C . LEU A 1 94 ? 16.033 1.670 -19.608 1.00 86.38 94 LEU A C 1
ATOM 735 O O . LEU A 1 94 ? 16.649 0.802 -20.227 1.00 86.38 94 LEU A O 1
ATOM 739 N N . GLU A 1 95 ? 15.637 2.801 -20.200 1.00 91.69 95 GLU A N 1
ATOM 740 C CA . GLU A 1 95 ? 15.946 3.117 -21.603 1.00 91.69 95 GLU A CA 1
ATOM 741 C C . GLU A 1 95 ? 17.462 3.209 -21.844 1.00 91.69 95 GLU A C 1
ATOM 743 O O . GLU A 1 95 ? 17.943 2.812 -22.907 1.00 91.69 95 GLU A O 1
ATOM 748 N N . ALA A 1 96 ? 18.241 3.653 -20.850 1.00 92.31 96 ALA A N 1
ATOM 749 C CA . ALA A 1 96 ? 19.699 3.717 -20.943 1.00 92.31 96 ALA A CA 1
ATOM 750 C C . ALA A 1 96 ? 20.388 2.335 -20.968 1.00 92.31 96 ALA A C 1
ATOM 752 O O . ALA A 1 96 ? 21.551 2.251 -21.374 1.00 92.31 96 ALA A O 1
ATOM 753 N N . LEU A 1 97 ? 19.695 1.261 -20.567 1.00 89.50 97 LEU A N 1
ATOM 754 C CA . LEU A 1 97 ? 20.197 -0.120 -20.634 1.00 89.50 97 LEU A CA 1
ATOM 755 C C . LEU A 1 97 ? 20.010 -0.754 -22.021 1.00 89.50 97 LEU A C 1
ATOM 757 O O . LEU A 1 97 ? 20.607 -1.788 -22.328 1.00 89.50 97 LEU A O 1
ATOM 761 N N . ILE A 1 98 ? 19.203 -0.147 -22.893 1.00 91.12 98 ILE A N 1
ATOM 762 C CA . ILE A 1 98 ? 18.943 -0.699 -24.222 1.00 91.12 98 ILE A CA 1
ATOM 763 C C . ILE A 1 98 ? 20.241 -0.692 -25.044 1.00 91.12 98 ILE A C 1
ATOM 765 O O . ILE A 1 98 ? 20.882 0.338 -25.254 1.00 91.12 98 ILE A O 1
ATOM 769 N N . GLY A 1 99 ? 20.629 -1.867 -25.545 1.00 91.38 99 GLY A N 1
ATOM 770 C CA . GLY A 1 99 ? 21.818 -2.036 -26.385 1.00 91.38 99 GLY A CA 1
ATOM 771 C C . GLY A 1 99 ? 23.155 -2.067 -25.632 1.00 91.38 99 GLY A C 1
ATOM 772 O O . GLY A 1 99 ? 24.205 -2.121 -26.277 1.00 91.38 99 GLY A O 1
ATOM 773 N N . THR A 1 100 ? 23.157 -2.071 -24.293 1.00 93.00 100 THR A N 1
ATOM 774 C CA . THR A 1 100 ? 24.380 -2.291 -23.493 1.00 93.00 100 THR A CA 1
ATOM 775 C C . THR A 1 100 ? 24.745 -3.776 -23.368 1.00 93.00 100 THR A C 1
ATOM 777 O O . THR A 1 100 ? 25.889 -4.106 -23.033 1.00 93.00 100 THR A O 1
ATOM 780 N N . GLY A 1 101 ? 23.789 -4.663 -23.674 1.00 85.88 101 GLY A N 1
ATOM 781 C CA . GLY A 1 101 ? 23.840 -6.099 -23.390 1.00 85.88 101 GLY A CA 1
ATOM 782 C C . GLY A 1 101 ? 23.413 -6.448 -21.960 1.00 85.88 101 GLY A C 1
ATOM 783 O O . GLY A 1 101 ? 23.557 -7.601 -21.556 1.00 85.88 101 GLY A O 1
ATOM 784 N N . ASP A 1 102 ? 22.928 -5.470 -21.187 1.00 84.62 102 ASP A N 1
ATOM 785 C CA . ASP A 1 102 ? 22.303 -5.707 -19.886 1.00 84.62 102 ASP A CA 1
ATOM 786 C C . ASP A 1 102 ? 20.853 -6.184 -20.069 1.00 84.62 102 ASP A C 1
ATOM 788 O O . ASP A 1 102 ? 20.192 -5.910 -21.076 1.00 84.62 102 ASP A O 1
ATOM 792 N N . GLY A 1 103 ? 20.349 -6.922 -19.085 1.00 85.31 103 GLY A N 1
ATOM 793 C CA . GLY A 1 103 ? 19.069 -7.605 -19.194 1.00 85.31 103 GLY A CA 1
ATOM 794 C C . GLY A 1 103 ? 18.572 -8.153 -17.866 1.00 85.31 103 GLY A C 1
ATOM 795 O O . GLY A 1 103 ? 19.140 -7.880 -16.809 1.00 85.31 103 GLY A O 1
ATOM 796 N N . TRP A 1 104 ? 17.516 -8.944 -17.937 1.00 81.69 104 TRP A N 1
ATOM 797 C CA . TRP A 1 104 ? 16.848 -9.570 -16.803 1.00 81.69 104 TRP A CA 1
ATOM 798 C C . TRP A 1 104 ? 16.629 -11.058 -17.087 1.00 81.69 104 TRP A C 1
ATOM 800 O O . TRP A 1 104 ? 16.772 -11.517 -18.221 1.00 81.69 104 TRP A O 1
ATOM 810 N N . TYR A 1 105 ? 16.321 -11.828 -16.047 1.00 79.62 105 TYR A N 1
ATOM 811 C CA . TYR A 1 105 ? 15.926 -13.226 -16.185 1.00 79.62 105 TYR A CA 1
ATOM 812 C C . TYR A 1 105 ? 14.436 -13.348 -15.912 1.00 79.62 105 TYR A C 1
ATOM 814 O O . TYR A 1 105 ? 13.948 -12.796 -14.927 1.00 79.62 105 TYR A O 1
ATOM 822 N N . ASP A 1 106 ? 13.719 -14.075 -16.762 1.00 80.50 106 ASP A N 1
ATOM 823 C CA . ASP A 1 106 ? 12.315 -14.368 -16.502 1.00 80.50 106 ASP A CA 1
ATOM 824 C C . ASP A 1 106 ? 12.131 -15.423 -15.401 1.00 80.50 106 ASP A C 1
ATOM 826 O O . ASP A 1 106 ? 13.086 -16.022 -14.899 1.00 80.50 106 ASP A O 1
ATOM 830 N N . GLY A 1 107 ? 10.874 -15.682 -15.028 1.00 71.88 107 GLY A N 1
ATOM 831 C CA . GLY A 1 107 ? 10.528 -16.689 -14.019 1.00 71.88 107 GLY A CA 1
ATOM 832 C C . GLY A 1 107 ? 10.912 -18.130 -14.391 1.00 71.88 107 GLY A C 1
ATOM 833 O O . GLY A 1 107 ? 10.769 -19.025 -13.563 1.00 71.88 107 GLY A O 1
ATOM 834 N N . GLN A 1 108 ? 11.395 -18.373 -15.613 1.00 84.38 108 GLN A N 1
ATOM 835 C CA . GLN A 1 108 ? 11.928 -19.659 -16.067 1.00 84.38 108 GLN A CA 1
ATOM 836 C C . GLN A 1 108 ? 13.466 -19.678 -16.091 1.00 84.38 108 GLN A C 1
ATOM 838 O O . GLN A 1 108 ? 14.063 -20.702 -16.426 1.00 84.38 108 GLN A O 1
ATOM 843 N N . GLY A 1 109 ? 14.116 -18.571 -15.717 1.00 80.75 109 GLY A N 1
ATOM 844 C CA . GLY A 1 109 ? 15.566 -18.415 -15.732 1.00 80.75 109 GLY A CA 1
ATOM 845 C C . GLY A 1 109 ? 16.142 -18.157 -17.125 1.00 80.75 109 GLY A C 1
ATOM 846 O O . GLY A 1 109 ? 17.339 -18.368 -17.329 1.00 80.75 109 GLY A O 1
ATOM 847 N N . VAL A 1 110 ? 15.329 -17.720 -18.093 1.00 85.50 110 VAL A N 1
ATOM 848 C CA . VAL A 1 110 ? 15.801 -17.333 -19.430 1.00 85.50 110 VAL A CA 1
ATOM 849 C C . VAL A 1 110 ? 16.219 -15.867 -19.417 1.00 85.50 110 VAL A C 1
ATOM 851 O O . VAL A 1 110 ? 15.489 -15.015 -18.921 1.00 85.50 110 VAL A O 1
ATOM 854 N N . PHE A 1 111 ? 17.405 -15.578 -19.957 1.00 87.38 111 PHE A N 1
ATOM 855 C CA . PHE A 1 111 ? 17.929 -14.217 -20.068 1.00 87.38 111 PHE A CA 1
ATOM 856 C C . PHE A 1 111 ? 17.275 -13.453 -21.225 1.00 87.38 111 PHE A C 1
ATOM 858 O O . PHE A 1 111 ? 17.234 -13.950 -22.352 1.00 87.38 111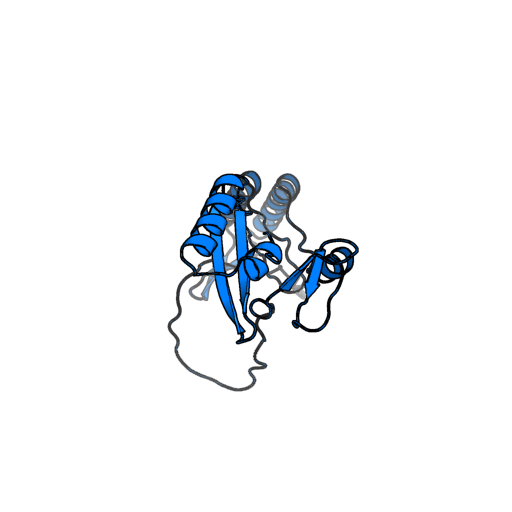 PHE A O 1
ATOM 865 N N . HIS A 1 112 ? 16.862 -12.218 -20.952 1.00 84.50 112 HIS A N 1
ATOM 866 C CA . HIS A 1 112 ? 16.295 -11.271 -21.908 1.00 84.50 112 HIS A CA 1
ATOM 867 C C . HIS A 1 112 ? 17.049 -9.946 -21.830 1.00 84.50 112 HIS A C 1
ATOM 869 O O . HIS A 1 112 ? 17.191 -9.379 -20.749 1.00 84.50 112 HIS A O 1
ATOM 875 N N . GLU A 1 113 ? 17.513 -9.427 -22.965 1.00 88.94 113 GLU A N 1
ATOM 876 C CA . GLU A 1 113 ? 18.087 -8.077 -23.025 1.00 88.94 113 GLU A CA 1
ATOM 877 C C . GLU A 1 113 ? 16.995 -7.007 -22.911 1.00 88.94 113 GLU A C 1
ATOM 879 O O . GLU A 1 113 ? 15.850 -7.214 -23.327 1.00 88.94 113 GLU A O 1
ATOM 884 N N . TRP A 1 114 ? 17.355 -5.835 -22.384 1.00 88.00 114 TRP A N 1
ATOM 885 C CA . TRP A 1 114 ? 16.445 -4.692 -22.370 1.00 88.00 114 TRP A CA 1
ATOM 886 C C . TRP A 1 114 ? 16.143 -4.205 -23.790 1.00 88.00 114 TRP A C 1
ATOM 888 O O . TRP A 1 114 ? 17.034 -3.883 -24.578 1.00 88.00 114 TRP A O 1
ATOM 898 N N . THR A 1 115 ? 14.853 -4.118 -24.098 1.00 94.38 115 THR A N 1
ATOM 899 C CA . THR A 1 115 ? 14.316 -3.590 -25.355 1.00 94.38 115 THR A CA 1
ATOM 900 C C . THR A 1 115 ? 13.306 -2.494 -25.053 1.00 94.38 115 THR A C 1
ATOM 902 O O . THR A 1 115 ? 12.777 -2.424 -23.946 1.00 94.38 115 THR A O 1
ATOM 905 N N . GLN A 1 116 ? 12.977 -1.657 -26.040 1.00 97.00 116 GLN A N 1
ATOM 906 C CA . GLN A 1 116 ? 11.950 -0.633 -25.833 1.00 97.00 116 GLN A CA 1
ATOM 907 C C . GLN A 1 116 ? 10.606 -1.250 -25.413 1.00 97.00 116 GLN A C 1
ATOM 909 O O . GLN A 1 116 ? 9.912 -0.685 -24.574 1.00 97.00 116 GLN A O 1
ATOM 914 N N . ASP A 1 117 ? 10.262 -2.424 -25.948 1.00 94.38 117 ASP A N 1
ATOM 915 C CA . ASP A 1 117 ? 9.024 -3.122 -25.602 1.00 94.38 117 ASP A CA 1
ATOM 916 C C . ASP A 1 117 ? 9.033 -3.602 -24.145 1.00 94.38 117 ASP A C 1
ATOM 918 O O . ASP A 1 117 ? 8.043 -3.411 -23.440 1.00 94.38 117 ASP A O 1
ATOM 922 N N . SER A 1 118 ? 10.150 -4.159 -23.659 1.00 88.19 118 SER A N 1
ATOM 923 C CA . SER A 1 118 ? 10.252 -4.595 -22.260 1.00 88.19 118 SER A CA 1
ATOM 924 C C . SER A 1 118 ? 10.282 -3.416 -21.287 1.00 88.19 118 SER A C 1
ATOM 926 O O . SER A 1 118 ? 9.701 -3.509 -20.210 1.00 88.19 118 SER A O 1
ATOM 928 N N . VAL A 1 119 ? 10.892 -2.289 -21.670 1.00 88.56 119 VAL A N 1
ATOM 929 C CA . VAL A 1 119 ? 10.830 -1.056 -20.874 1.00 88.56 119 VAL A CA 1
ATOM 930 C C . VAL A 1 119 ? 9.402 -0.520 -20.815 1.00 88.56 119 VAL A C 1
ATOM 932 O O . VAL A 1 119 ? 8.895 -0.263 -19.729 1.00 88.56 119 VAL A O 1
ATOM 935 N N . ASN A 1 120 ? 8.718 -0.399 -21.955 1.00 92.75 120 ASN A N 1
ATOM 936 C CA . ASN A 1 120 ? 7.335 0.079 -21.989 1.00 92.75 120 ASN A CA 1
ATOM 937 C C . ASN A 1 120 ? 6.403 -0.819 -21.164 1.00 92.75 120 ASN A C 1
ATOM 939 O O . ASN A 1 120 ? 5.551 -0.307 -20.443 1.00 92.75 120 ASN A O 1
ATOM 943 N N . ALA A 1 121 ? 6.581 -2.142 -21.239 1.00 88.69 121 ALA A N 1
ATOM 944 C CA . ALA A 1 121 ? 5.829 -3.086 -20.420 1.00 88.69 121 ALA A CA 1
ATOM 945 C C . ALA A 1 121 ? 6.093 -2.874 -18.921 1.00 88.69 121 ALA A C 1
ATOM 947 O O . ALA A 1 121 ? 5.147 -2.817 -18.142 1.00 88.69 121 ALA A O 1
ATOM 948 N N . GLN A 1 122 ? 7.355 -2.688 -18.521 1.00 85.19 122 GLN A N 1
ATOM 949 C CA . GLN A 1 122 ? 7.710 -2.442 -17.122 1.00 85.19 122 GLN A CA 1
ATOM 950 C C . GLN A 1 122 ? 7.124 -1.126 -16.591 1.00 85.19 122 GLN A C 1
ATOM 952 O O . GLN A 1 122 ? 6.597 -1.092 -15.480 1.00 85.19 122 GLN A O 1
ATOM 957 N N . ILE A 1 123 ? 7.176 -0.054 -17.388 1.00 90.00 123 ILE A N 1
ATOM 958 C CA . ILE A 1 123 ? 6.583 1.238 -17.025 1.00 90.00 123 ILE A CA 1
ATOM 959 C C . ILE A 1 123 ? 5.062 1.136 -16.904 1.00 90.00 123 ILE A C 1
ATOM 961 O O . ILE A 1 123 ? 4.506 1.676 -15.953 1.00 90.00 123 ILE A O 1
ATOM 965 N N . ALA A 1 124 ? 4.397 0.387 -17.787 1.00 87.75 124 ALA A N 1
ATOM 966 C CA . ALA A 1 124 ? 2.956 0.164 -17.692 1.00 87.75 124 ALA A CA 1
ATOM 967 C C . ALA A 1 124 ? 2.552 -0.563 -16.394 1.00 87.75 124 ALA A C 1
ATOM 969 O O . ALA A 1 124 ? 1.487 -0.286 -15.849 1.00 87.75 124 ALA A O 1
ATOM 970 N N . GLU A 1 125 ? 3.386 -1.466 -15.865 1.00 86.06 125 GLU A N 1
ATOM 971 C CA . GLU A 1 125 ? 3.133 -2.070 -14.548 1.00 86.06 125 GLU A CA 1
ATOM 972 C C . GLU A 1 125 ? 3.268 -1.048 -13.410 1.00 86.06 125 GLU A C 1
ATOM 974 O O . GLU A 1 125 ? 2.436 -1.036 -12.503 1.00 86.06 125 GLU A O 1
ATOM 979 N N . TYR A 1 126 ? 4.248 -0.139 -13.469 1.00 87.31 126 TYR A N 1
ATOM 980 C CA . TYR A 1 126 ? 4.340 0.943 -12.484 1.00 87.31 126 TYR A CA 1
ATOM 981 C C . TYR A 1 126 ? 3.164 1.924 -12.590 1.00 87.31 126 TYR A C 1
ATOM 983 O O . TYR A 1 126 ? 2.641 2.371 -11.576 1.00 87.31 126 TYR A O 1
ATOM 991 N N . GLU A 1 127 ? 2.681 2.227 -13.794 1.00 90.31 127 GLU A N 1
ATOM 992 C CA . GLU A 1 127 ? 1.500 3.080 -13.981 1.00 90.31 127 GLU A CA 1
ATOM 993 C C . GLU A 1 127 ? 0.231 2.469 -13.358 1.00 90.31 127 GLU A C 1
ATOM 995 O O . GLU A 1 127 ? -0.563 3.202 -12.769 1.00 90.31 127 GLU A O 1
ATOM 1000 N N . LYS A 1 128 ? 0.062 1.138 -13.385 1.00 88.44 128 LYS A N 1
ATOM 1001 C CA . LYS A 1 128 ? -1.042 0.476 -12.661 1.00 88.44 128 LYS A CA 1
ATOM 1002 C C . LYS A 1 128 ? -0.933 0.673 -11.152 1.00 88.44 128 LYS A C 1
ATOM 1004 O O . LYS A 1 128 ? -1.924 1.003 -10.511 1.00 88.44 128 LYS A O 1
ATOM 1009 N N . ILE A 1 129 ? 0.269 0.522 -10.593 1.00 85.19 129 ILE A N 1
ATOM 1010 C CA . ILE A 1 129 ? 0.512 0.775 -9.165 1.00 85.19 129 ILE A CA 1
ATOM 1011 C C . ILE A 1 129 ? 0.210 2.240 -8.826 1.00 85.19 129 ILE A C 1
ATOM 1013 O O . ILE A 1 129 ? -0.406 2.522 -7.802 1.00 85.19 129 ILE A O 1
ATOM 1017 N N . LEU A 1 130 ? 0.576 3.185 -9.697 1.00 89.12 130 LEU A N 1
ATOM 1018 C CA . LEU A 1 130 ? 0.235 4.596 -9.516 1.00 89.12 130 LEU A CA 1
ATOM 1019 C C . LEU A 1 130 ? -1.285 4.817 -9.453 1.00 89.12 130 LEU A C 1
ATOM 1021 O O . LEU A 1 130 ? -1.747 5.623 -8.644 1.00 89.12 130 LEU A O 1
ATOM 1025 N N . ASP A 1 131 ? -2.065 4.119 -10.280 1.00 88.00 131 ASP A N 1
ATOM 1026 C CA . ASP A 1 131 ? -3.529 4.187 -10.237 1.00 88.00 131 ASP A CA 1
ATOM 1027 C C . ASP A 1 131 ? -4.093 3.606 -8.932 1.00 88.00 131 ASP A C 1
ATOM 1029 O O . ASP A 1 131 ? -4.999 4.197 -8.338 1.00 88.00 131 ASP A O 1
ATOM 1033 N N . GLU A 1 132 ? -3.514 2.515 -8.426 1.00 83.38 132 GLU A N 1
ATOM 1034 C CA . GLU A 1 132 ? -3.864 1.964 -7.114 1.00 83.38 132 GLU A CA 1
ATOM 1035 C C . GLU A 1 132 ? -3.544 2.952 -5.982 1.00 83.38 132 GLU A C 1
ATOM 1037 O O . GLU A 1 132 ? -4.403 3.214 -5.135 1.00 83.38 132 GLU A O 1
ATOM 1042 N N . ILE A 1 133 ? -2.370 3.593 -6.015 1.00 84.56 133 ILE A N 1
ATOM 1043 C CA . ILE A 1 133 ? -1.989 4.647 -5.061 1.00 84.56 133 ILE A CA 1
ATOM 1044 C C . ILE A 1 133 ? -2.972 5.821 -5.117 1.00 84.56 133 ILE A C 1
ATOM 1046 O O . ILE A 1 133 ? -3.433 6.304 -4.082 1.00 84.56 133 ILE A O 1
ATOM 1050 N N . LYS A 1 134 ? -3.360 6.267 -6.318 1.00 85.56 134 LYS A N 1
ATOM 1051 C CA . LYS A 1 134 ? -4.375 7.321 -6.501 1.00 85.56 134 LYS A CA 1
ATOM 1052 C C . LYS A 1 134 ? -5.751 6.907 -5.976 1.00 85.56 134 LYS A C 1
ATOM 1054 O O . LYS A 1 134 ? -6.521 7.775 -5.568 1.00 85.56 134 LYS A O 1
ATOM 1059 N N . SER A 1 135 ? -6.059 5.610 -5.980 1.00 84.25 135 SER A N 1
ATOM 1060 C CA . SER A 1 135 ? -7.297 5.055 -5.422 1.00 84.25 135 SER A CA 1
ATOM 1061 C C . SER A 1 135 ? -7.263 4.859 -3.900 1.00 84.25 135 SER A C 1
ATOM 1063 O O . SER A 1 135 ? -8.297 4.559 -3.309 1.00 84.25 135 SER A O 1
ATOM 1065 N N . GLY A 1 136 ? -6.110 5.093 -3.263 1.00 77.75 136 GLY A N 1
ATOM 1066 C CA . GLY A 1 136 ? -5.936 5.058 -1.811 1.00 77.75 136 GLY A CA 1
ATOM 1067 C C . GLY A 1 136 ? -5.127 3.872 -1.286 1.00 77.75 136 GLY A C 1
ATOM 1068 O O . GLY A 1 136 ? -4.882 3.817 -0.083 1.00 77.75 136 GLY A O 1
ATOM 1069 N N . THR A 1 137 ? -4.682 2.949 -2.144 1.00 79.75 137 THR A N 1
ATOM 1070 C CA . THR A 1 137 ? -3.780 1.865 -1.731 1.00 79.75 137 THR A CA 1
ATOM 1071 C C . THR A 1 137 ? -2.426 2.442 -1.315 1.00 79.75 137 THR A C 1
ATOM 1073 O O . THR A 1 137 ? -1.814 3.225 -2.037 1.00 79.75 137 THR A O 1
ATOM 1076 N N . LEU A 1 138 ? -1.924 2.051 -0.150 1.00 80.69 138 LEU A N 1
ATOM 1077 C CA . LEU A 1 138 ? -0.615 2.466 0.338 1.00 80.69 138 LEU A CA 1
ATOM 1078 C C . LEU A 1 138 ? 0.450 1.482 -0.142 1.00 80.69 138 LEU A C 1
ATOM 1080 O O . LEU A 1 138 ? 0.364 0.291 0.142 1.00 80.69 138 LEU A O 1
ATOM 1084 N N . TYR A 1 139 ? 1.468 1.989 -0.833 1.00 80.75 139 TYR A N 1
ATOM 1085 C CA . TYR A 1 139 ? 2.650 1.227 -1.240 1.00 80.75 139 TYR A CA 1
ATOM 1086 C C . TYR A 1 139 ? 3.874 1.738 -0.491 1.00 80.75 139 TYR A C 1
ATOM 1088 O O . TYR A 1 139 ? 4.142 2.944 -0.503 1.00 80.75 139 TYR A O 1
ATOM 1096 N N . SER A 1 140 ? 4.597 0.854 0.194 1.00 83.00 140 SER A N 1
ATOM 1097 C CA . SER A 1 140 ? 5.786 1.249 0.945 1.00 83.00 140 SER A CA 1
ATOM 1098 C C . SER A 1 140 ? 6.953 1.524 0.004 1.00 83.00 140 SER A C 1
ATOM 1100 O O . SER A 1 140 ? 7.089 0.912 -1.058 1.00 83.00 140 SER A O 1
ATOM 1102 N N . LYS A 1 141 ? 7.825 2.441 0.414 1.00 83.06 141 LYS A N 1
ATOM 1103 C CA . LYS A 1 141 ? 9.157 2.585 -0.169 1.00 83.06 141 LYS A CA 1
ATOM 1104 C C . LYS A 1 141 ? 9.991 1.358 0.212 1.00 83.06 141 LYS A C 1
ATOM 1106 O O . LYS A 1 141 ? 9.757 0.761 1.268 1.00 83.06 141 LYS A O 1
ATOM 1111 N N . ASP A 1 142 ? 10.938 0.983 -0.645 1.00 71.00 142 ASP A N 1
ATOM 1112 C CA . ASP A 1 142 ? 11.892 -0.077 -0.320 1.00 71.00 142 ASP A CA 1
ATOM 1113 C C . ASP A 1 142 ? 12.664 0.308 0.949 1.00 71.00 142 ASP A C 1
ATOM 1115 O O . ASP A 1 142 ? 13.114 1.447 1.100 1.00 71.00 142 ASP A O 1
ATOM 1119 N N . ASN A 1 143 ? 12.824 -0.649 1.857 1.00 60.41 143 ASN A N 1
ATOM 1120 C CA . ASN A 1 143 ? 13.748 -0.545 2.980 1.00 60.41 143 ASN A CA 1
ATOM 1121 C C . ASN A 1 14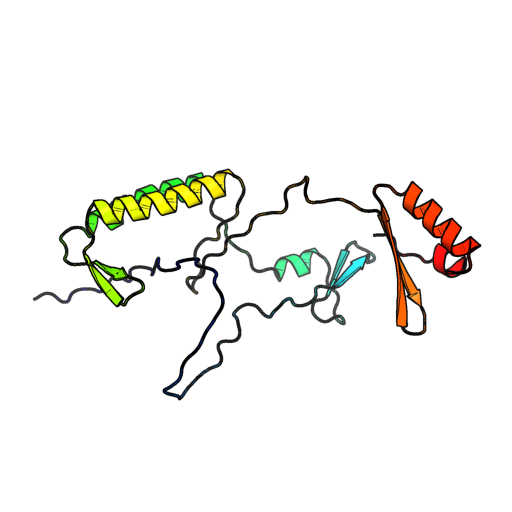3 ? 15.042 -1.324 2.667 1.00 60.41 143 ASN A C 1
ATOM 1123 O O . ASN A 1 143 ? 15.169 -1.942 1.608 1.00 60.41 143 ASN A O 1
ATOM 1127 N N . ASP A 1 144 ? 16.004 -1.327 3.592 1.00 49.12 144 ASP A N 1
ATOM 1128 C CA . ASP A 1 144 ? 17.295 -2.020 3.425 1.00 49.12 144 ASP A CA 1
ATOM 1129 C C . ASP A 1 144 ? 17.169 -3.542 3.164 1.00 49.12 144 ASP A C 1
ATOM 1131 O O . ASP A 1 144 ? 18.142 -4.183 2.764 1.00 49.12 144 ASP A O 1
ATOM 1135 N N . GLU A 1 145 ? 15.982 -4.127 3.356 1.00 50.12 145 GLU A N 1
ATOM 1136 C CA . GLU A 1 145 ? 15.680 -5.545 3.126 1.00 50.12 145 GLU A CA 1
ATOM 1137 C C . GLU A 1 145 ? 15.033 -5.815 1.753 1.00 50.12 145 GLU A C 1
ATOM 1139 O O . GLU A 1 145 ? 14.830 -6.973 1.389 1.00 50.12 145 GLU A O 1
ATOM 1144 N N . GLY A 1 146 ? 14.747 -4.771 0.962 1.00 46.44 146 GLY A N 1
ATOM 1145 C CA . GLY A 1 146 ? 14.225 -4.892 -0.405 1.00 46.44 146 GLY A CA 1
ATOM 1146 C C . GLY A 1 146 ? 12.782 -5.397 -0.492 1.00 46.44 146 GLY A C 1
ATOM 1147 O O . GLY A 1 146 ? 12.392 -5.980 -1.503 1.00 46.44 146 GLY A O 1
ATOM 1148 N N . ILE A 1 147 ? 12.001 -5.217 0.573 1.00 48.94 147 ILE A N 1
ATOM 1149 C CA . ILE A 1 147 ? 10.601 -5.640 0.653 1.00 48.94 147 ILE A CA 1
ATOM 1150 C C . ILE A 1 147 ? 9.666 -4.436 0.494 1.00 48.94 147 ILE A C 1
ATOM 1152 O O . ILE A 1 147 ? 9.637 -3.535 1.331 1.00 48.94 147 ILE A O 1
ATOM 1156 N N . GLY A 1 148 ? 8.886 -4.436 -0.589 1.00 58.56 148 GLY A N 1
ATOM 1157 C CA . GLY A 1 148 ? 7.770 -3.514 -0.797 1.00 58.56 148 GLY A CA 1
ATOM 1158 C C . GLY A 1 148 ? 6.466 -4.116 -0.269 1.00 58.56 148 GLY A C 1
ATOM 1159 O O . GLY A 1 148 ? 6.107 -5.239 -0.627 1.00 58.56 148 GLY A O 1
ATOM 1160 N N . TYR A 1 149 ? 5.747 -3.377 0.573 1.00 61.72 149 TYR A N 1
ATOM 1161 C CA . TYR A 1 149 ? 4.438 -3.746 1.107 1.00 61.72 149 TYR A CA 1
ATOM 1162 C C . TYR A 1 149 ? 3.336 -2.947 0.417 1.00 61.72 149 TYR A C 1
ATOM 1164 O O . TYR A 1 149 ? 3.486 -1.749 0.187 1.00 61.72 149 TYR A O 1
ATOM 1172 N N . ALA A 1 150 ? 2.207 -3.600 0.146 1.00 62.41 150 ALA A N 1
ATOM 1173 C CA . ALA A 1 150 ? 0.969 -2.940 -0.244 1.00 62.41 150 ALA A CA 1
ATOM 1174 C C . ALA A 1 150 ? -0.080 -3.137 0.856 1.00 62.41 150 ALA A C 1
ATOM 1176 O O . ALA A 1 150 ? -0.305 -4.258 1.313 1.00 62.41 150 ALA A O 1
ATOM 1177 N N . GLN A 1 151 ? -0.729 -2.052 1.269 1.00 65.88 151 GLN A N 1
ATOM 1178 C CA . GLN A 1 151 ? -1.842 -2.062 2.207 1.00 65.88 151 GLN A CA 1
ATOM 1179 C C . GLN A 1 151 ? -3.026 -1.342 1.573 1.00 65.88 151 GLN A C 1
ATOM 1181 O O . GLN A 1 151 ? -2.916 -0.187 1.178 1.00 65.88 151 GLN A O 1
ATOM 1186 N N . ILE A 1 152 ? -4.176 -2.006 1.517 1.00 71.25 152 ILE A N 1
ATOM 1187 C CA . ILE A 1 152 ? -5.449 -1.350 1.222 1.00 71.25 152 ILE A CA 1
ATOM 1188 C C . ILE A 1 152 ? -5.988 -0.869 2.572 1.00 71.25 152 ILE A C 1
ATOM 1190 O O . ILE A 1 152 ? -6.315 -1.715 3.410 1.00 71.25 152 ILE A O 1
ATOM 1194 N N . PRO A 1 153 ? -6.027 0.447 2.850 1.00 60.22 153 PRO A N 1
ATOM 1195 C CA . PRO A 1 153 ? -6.637 0.932 4.076 1.00 60.22 153 PRO A CA 1
ATOM 1196 C C . PRO A 1 153 ? -8.116 0.531 4.089 1.00 60.22 153 PRO A C 1
ATOM 1198 O O . PRO A 1 153 ? -8.748 0.569 3.029 1.00 60.22 153 PRO A O 1
AT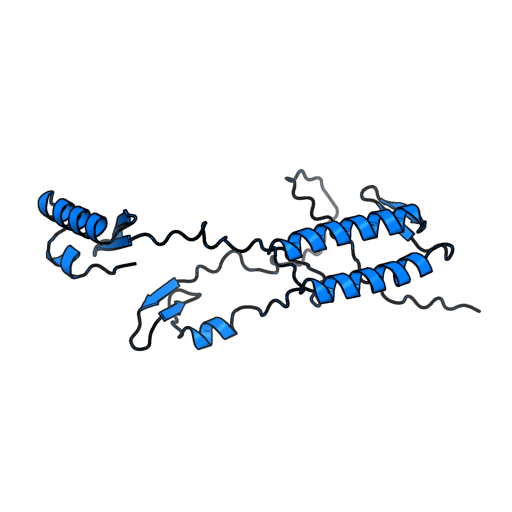OM 1201 N N . PRO A 1 154 ? -8.686 0.164 5.249 1.00 52.81 154 PRO A N 1
ATOM 1202 C CA . PRO A 1 154 ? -10.127 -0.011 5.342 1.00 52.81 154 PRO A CA 1
ATOM 1203 C C . PRO A 1 154 ? -10.804 1.290 4.901 1.00 52.81 154 PRO A C 1
ATOM 1205 O O . PRO A 1 154 ? -10.417 2.379 5.335 1.00 52.81 154 PRO A O 1
ATOM 1208 N N . ASP A 1 155 ? -11.787 1.191 4.009 1.00 52.38 155 ASP A N 1
ATOM 1209 C CA . ASP A 1 155 ? -12.576 2.356 3.629 1.00 52.38 155 ASP A CA 1
ATOM 1210 C C . ASP A 1 155 ? -13.356 2.826 4.872 1.00 52.38 155 ASP A C 1
ATOM 1212 O O . ASP A 1 155 ? -13.764 2.019 5.707 1.00 52.38 155 ASP A O 1
ATOM 1216 N N . GLY A 1 156 ? -13.597 4.130 5.018 1.00 52.34 156 GLY A N 1
ATOM 1217 C CA . GLY A 1 156 ? -14.423 4.651 6.110 1.00 52.34 156 GLY A CA 1
ATOM 1218 C C . GLY A 1 156 ? -15.833 4.046 6.134 1.00 52.34 156 GLY A C 1
ATOM 1219 O O . GLY A 1 156 ? -16.473 4.047 7.179 1.00 52.34 156 GLY A O 1
ATOM 1220 N N . LYS A 1 157 ? -16.305 3.494 5.006 1.00 55.09 157 LYS A N 1
ATOM 1221 C CA . LYS A 1 157 ? -17.544 2.698 4.928 1.00 55.09 157 LYS A CA 1
ATOM 1222 C C . LYS A 1 157 ? -17.398 1.256 5.448 1.00 55.09 157 LYS A C 1
ATOM 1224 O O . LYS A 1 157 ? -18.403 0.650 5.806 1.00 55.09 157 LYS A O 1
ATOM 1229 N N . ASP A 1 158 ? -16.182 0.711 5.439 1.00 50.12 158 ASP A N 1
ATOM 1230 C CA . ASP A 1 158 ? -15.861 -0.642 5.910 1.00 50.12 158 ASP A CA 1
ATOM 1231 C C . ASP A 1 158 ? -15.593 -0.645 7.426 1.00 50.12 158 ASP A C 1
ATOM 1233 O O . ASP A 1 158 ? -15.677 -1.684 8.078 1.00 50.12 158 ASP A O 1
ATOM 1237 N N . ILE A 1 159 ? -15.313 0.528 8.005 1.00 52.97 159 ILE A N 1
ATOM 1238 C CA . ILE A 1 159 ? -15.230 0.734 9.451 1.00 52.97 159 ILE A CA 1
ATOM 1239 C C . ILE A 1 159 ? -16.648 0.940 9.989 1.00 52.97 159 ILE A C 1
ATOM 1241 O O . ILE A 1 159 ? -17.181 2.049 10.002 1.00 52.97 159 ILE A O 1
ATOM 1245 N N . VAL A 1 160 ? -17.267 -0.148 10.441 1.00 57.69 160 VAL A N 1
ATOM 1246 C CA . VAL A 1 160 ? -18.550 -0.096 11.146 1.00 57.69 160 VAL A CA 1
ATOM 1247 C C . VAL A 1 160 ? -18.267 0.031 12.638 1.00 57.69 160 VAL A C 1
ATOM 1249 O O . VAL A 1 160 ? -17.686 -0.866 13.243 1.00 57.69 160 VAL A O 1
ATOM 1252 N N . SER A 1 161 ? -18.668 1.150 13.240 1.00 65.12 161 SER A N 1
ATOM 1253 C CA . SER A 1 161 ? -18.753 1.237 14.698 1.00 65.12 161 SER A CA 1
ATOM 1254 C C . SER A 1 161 ? -19.947 0.413 15.153 1.00 65.12 161 SER A C 1
ATOM 1256 O O . SER A 1 161 ? -21.077 0.698 14.757 1.00 65.12 161 SER A O 1
ATOM 1258 N N . VAL A 1 162 ? -19.679 -0.606 15.960 1.00 78.06 162 VAL A N 1
ATOM 1259 C CA . VAL A 1 162 ? -20.705 -1.425 16.596 1.00 78.06 162 VAL A CA 1
ATOM 1260 C C . VAL A 1 162 ? -20.637 -1.253 18.103 1.00 78.06 162 VAL A C 1
ATOM 1262 O O . VAL A 1 162 ? -19.565 -1.004 18.645 1.00 78.06 162 VAL A O 1
ATOM 1265 N N . TYR A 1 163 ? -21.782 -1.381 18.759 1.00 78.56 163 TYR A N 1
ATOM 1266 C CA . TYR A 1 163 ? -21.912 -1.302 20.205 1.00 78.56 163 TYR A CA 1
ATOM 1267 C C . TYR A 1 163 ? -21.942 -2.713 20.786 1.00 78.56 163 TYR A C 1
ATOM 1269 O O . TYR A 1 163 ? -22.772 -3.537 20.385 1.00 78.56 163 TYR A O 1
ATOM 1277 N N . GLY A 1 164 ? -21.051 -2.989 21.741 1.00 84.69 164 GLY A N 1
ATOM 1278 C CA . GLY A 1 164 ? -21.018 -4.269 22.444 1.00 84.69 164 GLY A CA 1
ATOM 1279 C C . GLY A 1 164 ? -20.463 -4.203 23.866 1.00 84.69 164 GLY A C 1
ATOM 1280 O O . GLY A 1 164 ? -19.806 -3.249 24.275 1.00 84.69 164 GLY A O 1
ATOM 1281 N N . ALA A 1 165 ? -20.732 -5.256 24.629 1.00 80.25 165 ALA A N 1
ATOM 1282 C CA . ALA A 1 165 ? -20.284 -5.461 25.995 1.00 80.25 165 ALA A CA 1
ATOM 1283 C C . ALA A 1 165 ? -19.749 -6.888 26.165 1.00 80.25 165 ALA A C 1
ATOM 1285 O O . ALA A 1 165 ? -20.407 -7.878 25.831 1.00 80.25 165 ALA A O 1
ATOM 1286 N N . ASN A 1 166 ? -18.541 -6.989 26.718 1.00 79.56 166 ASN A N 1
ATOM 1287 C CA . ASN A 1 166 ? -17.924 -8.260 27.085 1.00 79.56 166 ASN A CA 1
ATOM 1288 C C . ASN A 1 166 ? -18.028 -8.475 28.596 1.00 79.56 166 ASN A C 1
ATOM 1290 O O . ASN A 1 166 ? -17.615 -7.627 29.387 1.00 79.56 166 ASN A O 1
ATOM 1294 N N . PHE A 1 167 ? -18.521 -9.645 28.988 1.00 74.19 167 PHE A N 1
ATOM 1295 C CA . PHE A 1 167 ? -18.662 -10.075 30.373 1.00 74.19 167 PHE A CA 1
ATOM 1296 C C . PHE A 1 167 ? -17.698 -11.223 30.629 1.00 74.19 167 PHE A C 1
ATOM 1298 O O . PHE A 1 167 ? -17.745 -12.235 29.931 1.00 74.19 167 PHE A O 1
ATOM 1305 N N . VAL A 1 168 ? -16.825 -11.085 31.623 1.00 73.19 168 VAL A N 1
ATOM 1306 C CA . VAL A 1 168 ? -15.873 -12.132 32.012 1.00 73.19 168 VAL A CA 1
ATOM 1307 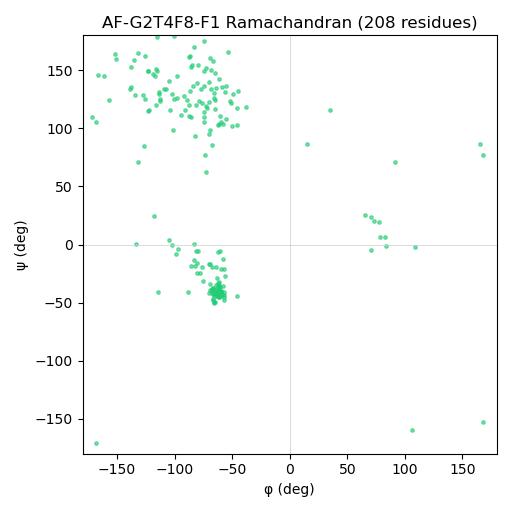C C . VAL A 1 168 ? -16.201 -12.579 33.426 1.00 73.19 168 VAL A C 1
ATOM 1309 O O . VAL A 1 168 ? -16.182 -11.779 34.360 1.00 73.19 168 VAL A O 1
ATOM 1312 N N . ARG A 1 169 ? -16.508 -13.864 33.587 1.00 74.25 169 ARG A N 1
ATOM 1313 C CA . ARG A 1 169 ? -16.838 -14.463 34.878 1.00 74.25 169 ARG A CA 1
ATOM 1314 C C . ARG A 1 169 ? -15.581 -14.908 35.614 1.00 74.25 169 ARG A C 1
ATOM 1316 O O . ARG A 1 169 ? -14.515 -15.111 35.037 1.00 74.25 169 ARG A O 1
ATOM 1323 N N . SER A 1 170 ? -15.726 -15.118 36.917 1.00 72.44 170 SER A N 1
ATOM 1324 C CA . SER A 1 170 ? -14.642 -15.548 37.808 1.00 72.44 170 SER A CA 1
ATOM 1325 C C . SER A 1 170 ? -14.082 -16.941 37.496 1.00 72.44 170 SER A C 1
ATOM 1327 O O . SER A 1 170 ? -12.958 -17.242 37.892 1.00 72.44 170 SER A O 1
ATOM 1329 N N . ASP A 1 171 ? -14.827 -17.779 36.771 1.00 76.75 171 ASP A N 1
ATOM 1330 C CA . ASP A 1 171 ? -14.364 -19.077 36.266 1.00 76.75 171 ASP A CA 1
ATOM 1331 C C . ASP A 1 171 ? -13.563 -18.978 34.951 1.00 76.75 171 ASP A C 1
ATOM 1333 O O . ASP A 1 171 ? -13.105 -19.995 34.432 1.00 76.75 171 ASP A O 1
ATOM 1337 N N . GLY A 1 172 ? -13.374 -17.762 34.427 1.00 71.25 172 GLY A N 1
ATOM 1338 C CA . GLY A 1 172 ? -12.676 -17.486 33.174 1.00 71.25 172 GLY A CA 1
ATOM 1339 C C . GLY A 1 172 ? -13.549 -17.623 31.926 1.00 71.25 172 GLY A C 1
ATOM 1340 O O . GLY A 1 172 ? -13.056 -17.375 30.827 1.00 71.25 172 GLY A O 1
ATOM 1341 N N . SER A 1 173 ? -14.829 -17.994 32.057 1.00 76.75 173 SER A N 1
ATOM 1342 C CA . SER A 1 173 ? -15.760 -17.958 30.929 1.00 76.75 173 SER A CA 1
ATOM 1343 C C . SER A 1 173 ? -16.078 -16.514 30.543 1.00 76.75 173 SER A C 1
ATOM 1345 O O . SER A 1 173 ? -16.256 -15.650 31.404 1.00 76.75 173 SER A O 1
ATOM 1347 N N . SER A 1 174 ? -16.159 -16.249 29.240 1.00 76.12 174 SER A N 1
ATOM 1348 C CA . SER A 1 174 ? -16.589 -14.960 28.709 1.00 76.12 174 SER A CA 1
ATOM 1349 C C . SER A 1 174 ? -17.882 -15.092 27.913 1.00 76.12 174 SER A C 1
ATOM 1351 O O . SER A 1 174 ? -18.195 -16.142 27.346 1.00 76.12 174 SER A O 1
ATOM 1353 N N . PHE A 1 175 ? -18.656 -14.016 27.905 1.00 75.25 175 PHE A N 1
ATOM 1354 C CA . PHE A 1 175 ? -19.887 -13.887 27.145 1.00 75.25 175 PHE A CA 1
ATOM 1355 C C . PHE A 1 175 ? -19.947 -12.489 26.529 1.00 75.25 175 PHE A C 1
ATOM 1357 O O . PHE A 1 175 ? -19.655 -11.508 27.208 1.00 75.25 175 PHE A O 1
ATOM 1364 N N . HIS A 1 176 ? -20.299 -12.409 25.248 1.00 85.62 176 HIS A N 1
ATOM 1365 C CA . HIS A 1 176 ? -20.413 -11.157 24.504 1.00 85.62 176 HIS A CA 1
ATOM 1366 C C . HIS A 1 176 ? -21.886 -10.860 24.210 1.00 85.62 176 HIS A C 1
ATOM 1368 O O . HIS A 1 176 ? -22.612 -11.746 23.757 1.00 85.62 176 HIS A O 1
ATOM 1374 N N . ILE A 1 177 ? -22.309 -9.618 24.441 1.00 82.62 177 ILE A N 1
ATOM 1375 C CA . ILE A 1 177 ? -23.589 -9.067 23.983 1.00 82.62 177 ILE A CA 1
ATOM 1376 C C . ILE A 1 177 ? -23.248 -7.844 23.142 1.00 82.62 177 ILE A C 1
ATOM 1378 O O . ILE A 1 177 ? -22.705 -6.892 23.688 1.00 82.62 177 ILE A O 1
ATOM 1382 N N . GLY A 1 178 ? -23.538 -7.837 21.845 1.00 84.94 178 GLY A N 1
ATOM 1383 C CA . GLY A 1 178 ? -23.115 -6.720 21.009 1.00 84.94 178 GLY A CA 1
ATOM 1384 C C . GLY A 1 178 ? -23.245 -6.953 19.515 1.00 84.94 178 GLY A C 1
ATOM 1385 O O . GLY A 1 178 ? -24.107 -7.712 19.074 1.00 84.94 178 GLY A O 1
ATOM 1386 N N . ASP A 1 179 ? -22.383 -6.263 18.770 1.00 82.88 179 ASP A N 1
ATOM 1387 C CA . ASP A 1 179 ? -22.420 -6.076 17.315 1.00 82.88 179 ASP A CA 1
ATOM 1388 C C . ASP A 1 179 ? -23.632 -5.264 16.819 1.00 82.88 179 ASP A C 1
ATOM 1390 O O . ASP A 1 179 ? -24.066 -5.386 15.670 1.00 82.88 179 ASP A O 1
ATOM 1394 N N . PHE A 1 180 ? -24.188 -4.408 17.682 1.00 83.31 180 PHE A N 1
ATOM 1395 C CA . PHE A 1 180 ? -25.348 -3.583 17.351 1.00 83.31 180 PHE A CA 1
ATOM 1396 C C . PHE A 1 180 ? -24.966 -2.272 16.673 1.00 83.31 180 PHE A C 1
ATOM 1398 O O . PHE A 1 180 ? -23.895 -1.718 16.911 1.00 83.31 180 PHE A O 1
ATOM 1405 N N . ALA A 1 181 ? -25.871 -1.730 15.858 1.00 78.50 181 ALA A N 1
ATOM 1406 C CA . ALA A 1 181 ? -25.647 -0.446 15.200 1.00 78.50 181 ALA A CA 1
ATOM 1407 C C . ALA A 1 181 ? -25.838 0.738 16.160 1.00 78.50 181 ALA A C 1
ATOM 1409 O O . ALA A 1 181 ? -25.381 1.847 15.878 1.00 78.50 181 ALA A O 1
ATOM 1410 N N . THR A 1 182 ? -26.531 0.523 17.282 1.00 80.31 182 THR A N 1
ATOM 1411 C CA . THR A 1 182 ? -26.877 1.570 18.246 1.00 80.31 182 THR A CA 1
ATOM 1412 C C . THR A 1 182 ? -26.688 1.117 19.696 1.00 80.31 182 THR A C 1
ATOM 1414 O O . THR A 1 182 ? -26.827 -0.060 20.018 1.00 80.31 182 THR A O 1
ATOM 1417 N N . GLN A 1 183 ? -26.422 2.077 20.588 1.00 81.38 183 GLN A N 1
ATOM 1418 C CA . GLN A 1 183 ? -26.369 1.845 22.038 1.00 81.38 183 GLN A CA 1
ATOM 1419 C C . GLN A 1 183 ? -27.718 1.363 22.598 1.00 81.38 183 GLN A C 1
ATOM 1421 O O . GLN A 1 183 ? -27.733 0.543 23.503 1.00 81.38 183 GLN A O 1
ATOM 1426 N N . GLU A 1 184 ? -28.842 1.837 22.052 1.00 86.81 184 GLU A N 1
ATOM 1427 C CA . GLU A 1 184 ? -30.187 1.445 22.507 1.00 86.81 184 GLU A CA 1
ATOM 1428 C C . GLU A 1 184 ? -30.432 -0.058 22.306 1.00 86.81 184 GLU A C 1
ATOM 1430 O O . GLU A 1 184 ? -30.897 -0.735 23.216 1.00 86.81 184 GLU A O 1
ATOM 1435 N N . GLU A 1 185 ? -30.029 -0.608 21.156 1.00 89.12 185 GLU A N 1
ATOM 1436 C CA . GLU A 1 185 ? -30.106 -2.053 20.900 1.00 89.12 185 GLU A CA 1
ATOM 1437 C C . GLU A 1 185 ? -29.237 -2.868 21.870 1.00 89.12 185 GLU A C 1
ATOM 1439 O O . GLU A 1 185 ? -29.636 -3.956 22.293 1.00 89.12 185 GLU A O 1
ATOM 1444 N N . LEU A 1 186 ? -28.064 -2.344 22.241 1.00 90.69 186 LEU A N 1
ATOM 1445 C CA . LEU A 1 186 ? -27.204 -2.968 23.241 1.00 90.69 186 LEU A CA 1
ATOM 1446 C C . LEU A 1 186 ? -27.848 -2.938 24.634 1.00 90.69 186 LEU A C 1
ATOM 1448 O O . LEU A 1 186 ? -27.876 -3.968 25.308 1.00 90.69 186 LEU A O 1
ATOM 1452 N N . ASP A 1 187 ? -28.378 -1.790 25.051 1.00 88.81 187 ASP A N 1
ATOM 1453 C CA . ASP A 1 187 ? -29.008 -1.611 26.362 1.00 88.81 187 ASP A CA 1
ATOM 1454 C C . ASP A 1 187 ? -30.223 -2.547 26.516 1.00 88.81 187 ASP A C 1
ATOM 1456 O O . ASP A 1 187 ? -30.322 -3.276 27.508 1.00 88.81 187 ASP A O 1
ATOM 1460 N N . ASP A 1 188 ? -31.081 -2.625 25.493 1.00 93.06 188 ASP A N 1
ATOM 1461 C CA . ASP A 1 188 ? -32.229 -3.541 25.446 1.00 93.06 188 ASP A CA 1
ATOM 1462 C C . ASP A 1 188 ? -31.790 -5.015 25.529 1.00 93.0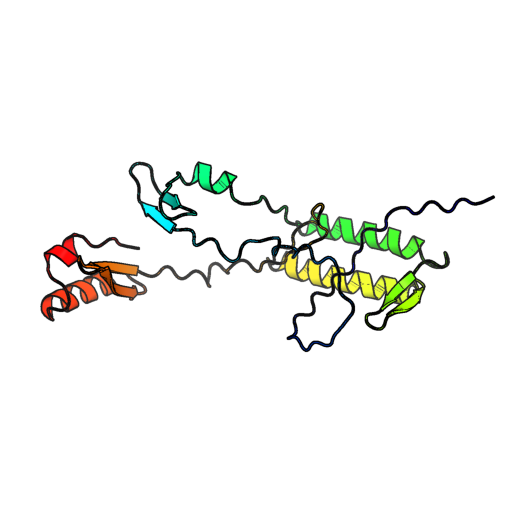6 188 ASP A C 1
ATOM 1464 O O . ASP A 1 188 ? -32.411 -5.839 26.215 1.00 93.06 188 ASP A O 1
ATOM 1468 N N . ALA A 1 189 ? -30.706 -5.377 24.832 1.00 92.38 189 ALA A N 1
ATOM 1469 C CA . ALA A 1 189 ? -30.166 -6.732 24.854 1.00 92.38 189 ALA A CA 1
ATOM 1470 C C . ALA A 1 189 ? -29.585 -7.102 26.229 1.00 92.38 189 ALA A C 1
ATOM 1472 O O . ALA A 1 189 ? -29.776 -8.234 26.686 1.00 92.38 189 ALA A O 1
ATOM 1473 N N . ILE A 1 190 ? -28.926 -6.159 26.910 1.00 89.19 190 ILE A N 1
ATOM 1474 C CA . ILE A 1 190 ? -28.413 -6.338 28.273 1.00 89.19 190 ILE A CA 1
ATOM 1475 C C . ILE A 1 190 ? -29.575 -6.493 29.262 1.00 89.19 190 ILE A C 1
ATOM 1477 O O . ILE A 1 190 ? -29.577 -7.449 30.042 1.00 89.19 190 ILE A O 1
ATOM 1481 N N . GLU A 1 191 ? -30.599 -5.633 29.206 1.00 91.94 191 GLU A N 1
ATOM 1482 C CA . GLU A 1 191 ? -31.779 -5.736 30.081 1.00 91.94 191 GLU A CA 1
ATOM 1483 C C . GLU A 1 191 ? -32.484 -7.086 29.897 1.00 91.94 191 GLU A C 1
ATOM 1485 O O . GLU A 1 191 ? -32.832 -7.774 30.866 1.00 91.94 191 GLU A O 1
ATOM 1490 N N . LYS A 1 192 ? -32.624 -7.529 28.644 1.00 93.38 192 LYS A N 1
ATOM 1491 C CA . LYS A 1 192 ? -33.180 -8.844 28.337 1.00 93.38 192 LYS A CA 1
ATOM 1492 C C . LYS A 1 192 ? -32.320 -9.983 28.887 1.00 93.38 192 LYS A C 1
ATOM 1494 O O . LYS A 1 192 ? -32.874 -10.936 29.437 1.00 93.38 192 LYS A O 1
ATOM 1499 N N . ALA A 1 193 ? -30.997 -9.906 28.762 1.00 90.75 193 ALA A N 1
ATOM 1500 C CA . ALA A 1 193 ? -30.089 -10.924 29.284 1.00 90.75 193 ALA A CA 1
ATOM 1501 C C . ALA A 1 193 ? -30.154 -11.025 30.820 1.00 90.75 193 ALA A C 1
ATOM 1503 O O . ALA A 1 193 ? -30.092 -12.136 31.355 1.00 90.75 193 ALA A O 1
ATOM 1504 N N . VAL A 1 194 ? -30.362 -9.903 31.521 1.00 91.06 194 VAL A N 1
ATOM 1505 C CA . VAL A 1 194 ? -30.645 -9.887 32.967 1.00 91.06 194 VAL A CA 1
ATOM 1506 C C . VAL A 1 194 ? -31.992 -10.549 33.266 1.00 91.06 194 VAL A C 1
ATOM 1508 O O . VAL A 1 194 ? -32.069 -11.447 34.106 1.00 91.06 194 VAL A O 1
ATOM 1511 N N . SER A 1 195 ? -33.057 -10.160 32.557 1.00 93.06 195 SER A N 1
ATOM 1512 C CA . SER A 1 195 ? -34.405 -10.711 32.767 1.00 93.06 195 SER A CA 1
ATOM 1513 C C . SER A 1 195 ? -34.481 -12.219 32.500 1.00 93.06 195 SER A C 1
ATOM 1515 O O . SER A 1 195 ? -35.219 -12.931 33.181 1.00 93.06 195 SER A O 1
ATOM 1517 N N . ASP A 1 196 ? -33.739 -12.710 31.508 1.00 93.69 196 ASP A N 1
ATOM 1518 C CA . ASP A 1 196 ? -33.671 -14.130 31.159 1.00 93.69 196 ASP A CA 1
ATOM 1519 C C . ASP A 1 196 ? -32.728 -14.920 32.093 1.00 93.69 196 ASP A C 1
ATOM 1521 O O . ASP A 1 196 ? -32.652 -16.147 32.000 1.00 93.69 196 ASP A O 1
ATOM 1525 N N . GLY A 1 197 ? -32.012 -14.238 32.996 1.00 89.31 197 GLY A N 1
ATOM 1526 C CA . GLY A 1 197 ? -31.068 -14.837 33.941 1.00 89.31 197 GLY A CA 1
ATOM 1527 C C . GLY A 1 197 ? -29.762 -15.322 33.305 1.00 89.31 197 GLY A C 1
ATOM 1528 O O . GLY A 1 197 ? -29.088 -16.177 33.877 1.00 89.31 197 GLY A O 1
ATOM 1529 N N . GLN A 1 198 ? -29.411 -14.816 32.120 1.00 88.31 198 GLN A N 1
ATOM 1530 C CA . GLN A 1 198 ? -28.146 -15.128 31.442 1.00 88.31 198 GLN A CA 1
ATOM 1531 C C . GLN A 1 198 ? -26.962 -14.401 32.092 1.00 88.31 198 GLN A C 1
ATOM 1533 O O . GLN A 1 198 ? -25.844 -14.925 32.116 1.00 88.31 198 GLN A O 1
ATOM 1538 N N . ILE A 1 199 ? -27.228 -13.215 32.640 1.00 86.62 199 ILE A N 1
ATOM 1539 C CA . ILE A 1 199 ? -26.311 -12.412 33.452 1.00 86.62 199 ILE A CA 1
ATOM 1540 C C . ILE A 1 199 ? -27.051 -11.870 34.681 1.00 86.62 199 ILE A C 1
ATOM 1542 O O . ILE A 1 199 ? -28.280 -11.796 34.712 1.00 86.62 199 ILE A O 1
ATOM 1546 N N . THR A 1 200 ? -26.304 -11.510 35.714 1.00 86.31 200 THR A N 1
ATOM 1547 C CA . THR A 1 200 ? -26.806 -10.831 36.913 1.00 86.31 200 THR A CA 1
ATOM 1548 C C . THR A 1 200 ? -26.814 -9.314 36.725 1.00 86.31 200 THR A C 1
ATOM 1550 O O . THR A 1 200 ? -26.103 -8.777 35.878 1.00 86.31 200 THR A O 1
ATOM 1553 N N . GLN A 1 201 ? -27.582 -8.599 37.554 1.00 85.38 201 GLN A N 1
ATOM 1554 C CA . GLN A 1 201 ? -27.559 -7.131 37.555 1.00 85.38 201 GLN A CA 1
ATOM 1555 C C . GLN A 1 201 ? -26.166 -6.582 37.907 1.00 85.38 201 GLN A C 1
ATOM 1557 O O . GLN A 1 201 ? -25.727 -5.604 37.324 1.00 85.38 201 GLN A O 1
ATOM 1562 N N . GLU A 1 202 ? -25.445 -7.238 38.818 1.00 82.88 202 GLU A N 1
ATOM 1563 C CA . GLU A 1 202 ? -24.089 -6.832 39.205 1.00 82.88 202 GLU A CA 1
ATOM 1564 C C . GLU A 1 202 ? -23.086 -7.007 38.047 1.00 82.88 202 GLU A C 1
ATOM 1566 O O . GLU A 1 202 ? -22.222 -6.157 37.838 1.00 82.88 202 GLU A O 1
ATOM 1571 N N . GLU A 1 203 ? -23.231 -8.067 37.241 1.00 78.31 203 GLU A N 1
ATOM 1572 C CA . GLU A 1 203 ? -22.465 -8.236 35.997 1.00 78.31 203 GLU A CA 1
ATOM 1573 C C . GLU A 1 203 ? -22.824 -7.160 34.959 1.00 78.31 203 GLU A C 1
ATOM 1575 O O . GLU A 1 203 ? -21.925 -6.611 34.328 1.00 78.31 203 GLU A O 1
ATOM 1580 N N . ALA A 1 204 ? -24.107 -6.812 34.812 1.00 81.31 204 ALA A N 1
ATOM 1581 C CA . ALA A 1 204 ? -24.552 -5.738 33.918 1.00 81.31 204 ALA A CA 1
ATOM 1582 C C . ALA A 1 204 ? -23.968 -4.370 34.318 1.00 81.31 204 ALA A C 1
ATOM 1584 O O . ALA A 1 204 ? -23.439 -3.647 33.477 1.00 81.31 204 ALA A O 1
ATOM 1585 N N . ASP A 1 205 ? -23.981 -4.052 35.613 1.00 78.50 205 ASP A N 1
ATOM 1586 C CA . ASP A 1 205 ? -23.497 -2.775 36.149 1.00 78.50 205 ASP A CA 1
ATOM 1587 C C . ASP A 1 205 ? -21.960 -2.627 36.063 1.00 78.50 205 ASP A C 1
ATOM 1589 O O . ASP A 1 205 ? -21.431 -1.520 36.184 1.00 78.50 205 ASP A O 1
ATOM 1593 N N . THR A 1 206 ? -21.232 -3.732 35.859 1.00 69.19 206 THR A N 1
ATOM 1594 C CA . THR A 1 206 ? -19.759 -3.773 35.748 1.00 69.19 206 THR A CA 1
ATOM 1595 C C . THR A 1 206 ? -19.254 -3.962 34.314 1.00 69.19 206 THR A C 1
ATOM 1597 O O . THR A 1 206 ? -18.041 -4.057 34.097 1.00 69.19 206 THR A O 1
ATOM 1600 N N . ALA A 1 207 ? -20.160 -3.986 33.331 1.00 64.00 207 ALA A N 1
ATOM 1601 C CA . ALA A 1 207 ? -19.828 -4.156 31.923 1.00 64.00 207 ALA A CA 1
ATOM 1602 C C . ALA A 1 207 ? -18.816 -3.104 31.433 1.00 64.00 207 ALA A C 1
ATOM 1604 O O . ALA A 1 207 ? -18.937 -1.908 31.705 1.00 64.00 207 ALA A O 1
ATOM 1605 N N . SER A 1 208 ? -17.821 -3.556 30.666 1.00 56.38 208 SER A N 1
ATOM 1606 C CA . SER A 1 208 ? -16.935 -2.671 29.905 1.00 56.38 208 SER A CA 1
ATOM 1607 C C . SER A 1 208 ? -17.474 -2.534 28.484 1.00 56.38 208 SER A C 1
ATOM 1609 O O . SER A 1 208 ? -17.474 -3.508 27.730 1.00 56.38 208 SER A O 1
ATOM 1611 N N . TYR A 1 209 ? -17.952 -1.337 28.149 1.00 57.16 209 TYR A N 1
ATOM 1612 C CA . TYR A 1 209 ? -18.476 -0.996 26.826 1.00 57.16 209 TYR A CA 1
ATOM 1613 C C . TYR A 1 209 ? -17.330 -0.840 25.817 1.00 57.16 209 TYR A C 1
ATOM 1615 O O . TYR A 1 209 ? -16.305 -0.229 26.142 1.00 57.16 209 TYR A O 1
ATOM 1623 N N . GLN A 1 210 ? -17.508 -1.396 24.618 1.00 49.19 210 GLN A N 1
ATOM 1624 C CA . GLN A 1 210 ? -16.640 -1.198 23.454 1.00 49.19 210 GLN A CA 1
ATOM 1625 C C . GLN A 1 210 ? -17.398 -0.464 22.353 1.00 49.19 210 GLN A C 1
ATOM 1627 O O . GLN A 1 210 ? -18.597 -0.778 22.164 1.00 49.19 210 GLN A O 1
#

Radius of gyration: 26.71 Å; Cα contacts (8 Å, |Δi|>4): 190; chains: 1; bounding box: 76×44×66 Å

Solvent-accessible surface area (backbone atoms only — not comparable to full-atom values): 13364 Å² total; per-residue (Å²): 140,78,86,78,78,83,71,86,72,78,79,89,75,76,81,88,71,90,75,83,89,84,89,84,88,86,85,90,90,78,80,72,74,75,66,65,97,58,74,77,76,65,67,70,48,75,47,84,50,101,90,44,56,27,38,17,71,77,83,77,58,75,38,48,52,83,56,51,64,69,72,49,80,85,77,55,63,58,48,57,68,60,48,52,56,47,49,59,50,50,51,54,56,49,59,67,34,45,85,71,78,43,63,51,62,50,100,84,68,50,80,42,67,42,39,74,67,58,44,53,53,53,50,52,54,51,52,52,52,46,52,41,37,69,72,58,35,41,37,39,52,72,50,102,82,68,58,68,50,79,44,74,67,79,49,79,86,70,59,72,77,47,24,31,33,55,44,73,47,97,88,71,53,72,50,78,52,57,80,23,86,38,64,65,61,34,52,52,51,50,53,46,34,37,76,73,62,78,42,50,68,70,57,62,77,64,50,53,79,84

Sequence (210 aa):
MRTKKLLGIGLGSLLLLSLVGFGTAAAAQHQTEAEPPISLEKEVLCRTGENGLQFSLDGNSWMPQSEYEKEIPKIDWWTASEYEDWIATQKTELEALIGTGDGWYDGQGVFHEWTQDSVNAQIAEYEKILDEIKSGTLYSKDNDEGIGYAQIPPDGKDIVSVYGANFVRSDGSSFHIGDFATQEELDDAIEKAVSDGQITQEEADTASYQ